Protein AF-A0A1I7ZYP3-F1 (afdb_monomer)

Radius of gyration: 31.27 Å; Cα contacts (8 Å, |Δi|>4): 200; chains: 1; bounding box: 73×41×87 Å

Foldseek 3Di:
DPPPPLVVVLVVCCVPPVPDDPVVSVVLSCLCVDPLLVLLVLLVVLVVLLVVLLVLLVVLVVLLVLLVVLLVLLVLLLVLLVPDDDDLPFFQDLLLLVQLLVLLVCQVVVPVLSSPSVVSLVVSLVVLVVVVVVVVVVVCCVPDPDDDYDDDDDDDDDPPPPVCVVCPSVSSVVSSVLCVVCVPPSPVVSVVSSVVSVVSSVVSVVSSVVSVVSSVVSSVSSVVSSVVSNVVLVVVCVVPNNSSSSSSSNNSSCVSPVVSRVSCNVSSD

Solvent-accessible surface area (backbone atoms only — not comparable to full-atom values): 15104 Å² total; per-residue (Å²): 127,80,75,86,51,66,69,65,51,55,56,47,46,53,73,77,46,66,87,53,54,72,68,63,46,54,55,62,68,49,45,78,76,34,69,57,46,52,47,51,52,50,42,51,51,47,53,52,52,34,53,53,40,48,52,48,38,51,56,42,52,52,53,39,54,49,35,54,52,26,40,51,53,52,51,54,35,42,51,40,38,70,67,65,72,85,75,92,87,44,51,86,46,71,71,60,13,46,43,42,47,51,39,57,72,42,27,74,81,73,38,85,56,35,54,52,67,65,57,31,56,54,52,40,48,52,50,50,55,52,48,55,48,48,51,57,44,50,70,43,42,80,75,52,88,73,84,85,83,89,86,88,90,87,84,90,88,82,78,76,84,72,70,57,74,81,46,54,64,61,54,47,54,49,46,52,51,51,53,62,71,37,69,89,55,45,60,67,51,46,53,53,51,38,52,55,47,47,55,52,31,51,52,39,48,52,52,34,54,52,43,51,53,50,41,52,50,50,38,52,51,38,51,52,52,51,51,51,46,53,49,53,42,51,53,39,27,73,75,67,33,61,67,57,33,21,17,44,49,36,33,16,52,28,72,72,38,55,67,62,42,64,69,52,55,78,72,70,119

Nearest PDB structures (foldseek):
  8otz-assembly1_Cv  TM=2.747E-01  e=4.639E+00  Bos taurus
  8otz-assembly1_Cu  TM=2.763E-01  e=8.092E+00  Bos taurus

Structure (mmCIF, N/CA/C/O backbone):
data_AF-A0A1I7ZYP3-F1
#
_entry.id   AF-A0A1I7ZYP3-F1
#
loop_
_atom_site.group_PDB
_atom_site.id
_atom_site.type_symbol
_atom_site.label_atom_id
_atom_site.label_alt_id
_atom_site.label_comp_id
_atom_site.label_asym_id
_atom_site.label_entity_id
_atom_site.label_seq_id
_atom_site.pdbx_PDB_ins_code
_atom_site.Cartn_x
_atom_site.Cartn_y
_atom_site.Cartn_z
_atom_site.occupancy
_atom_site.B_iso_or_equiv
_atom_site.auth_seq_id
_atom_site.auth_comp_id
_atom_site.auth_asym_id
_atom_site.auth_atom_id
_atom_site.pdbx_PDB_model_num
ATOM 1 N N . MET A 1 1 ? -2.393 -1.662 33.464 1.00 36.16 1 MET A N 1
ATOM 2 C CA . MET A 1 1 ? -2.582 -0.391 34.194 1.00 36.16 1 MET A CA 1
ATOM 3 C C . MET A 1 1 ? -3.226 -0.805 35.502 1.00 36.16 1 MET A C 1
ATOM 5 O O . MET A 1 1 ? -4.275 -1.429 35.410 1.00 36.16 1 MET A O 1
ATOM 9 N N . LYS A 1 2 ? -2.553 -0.627 36.652 1.00 35.28 2 LYS A N 1
ATOM 10 C CA . LYS A 1 2 ? -3.163 -0.917 37.961 1.00 35.28 2 LYS A CA 1
ATOM 11 C C . LYS A 1 2 ? -4.516 -0.212 38.003 1.00 35.28 2 LYS A C 1
ATOM 13 O O . LYS A 1 2 ? -4.603 0.908 37.485 1.00 35.28 2 LYS A O 1
ATOM 18 N N . GLU A 1 3 ? -5.533 -0.896 38.515 1.00 40.97 3 GLU A N 1
ATOM 19 C CA . GLU A 1 3 ? -6.830 -0.308 38.842 1.00 40.97 3 GLU A CA 1
ATOM 20 C C . GLU A 1 3 ? -6.598 1.099 39.391 1.00 40.97 3 GLU A C 1
ATOM 22 O O . GLU A 1 3 ? -5.652 1.337 40.145 1.00 40.97 3 GLU A O 1
ATOM 27 N N . TYR A 1 4 ? -7.368 2.075 38.924 1.00 49.62 4 TYR A N 1
ATOM 28 C CA . TYR A 1 4 ? -7.335 3.387 39.550 1.00 49.62 4 TYR A CA 1
ATOM 29 C C . TYR A 1 4 ? -7.964 3.181 40.935 1.00 49.62 4 TYR A C 1
ATOM 31 O O . TYR A 1 4 ? -9.180 3.199 41.066 1.00 49.62 4 TYR A O 1
ATOM 39 N N . GLU A 1 5 ? -7.114 2.832 41.905 1.00 53.00 5 GLU A N 1
ATOM 40 C CA . GLU A 1 5 ? -7.460 2.397 43.259 1.00 53.00 5 GLU A CA 1
ATOM 41 C C . GLU A 1 5 ? -8.428 3.407 43.888 1.00 53.00 5 GLU A C 1
ATOM 43 O O . GLU A 1 5 ? -8.207 4.618 43.779 1.00 53.00 5 GLU A O 1
ATOM 48 N N . SER A 1 6 ? -9.494 2.908 44.521 1.00 56.28 6 SER A N 1
ATOM 49 C CA . SER A 1 6 ? -10.628 3.685 45.056 1.00 56.28 6 SER A CA 1
ATOM 50 C C . SER A 1 6 ? -10.205 4.921 45.880 1.00 56.28 6 SER A C 1
ATOM 52 O O . SER A 1 6 ? -10.864 5.958 45.845 1.00 56.28 6 SER A O 1
ATOM 54 N N . ALA A 1 7 ? -9.019 4.881 46.498 1.00 58.19 7 ALA A N 1
ATOM 55 C CA . ALA A 1 7 ? -8.388 5.994 47.206 1.00 58.19 7 ALA A CA 1
ATOM 56 C C . ALA A 1 7 ? -8.192 7.272 46.359 1.00 58.19 7 ALA A C 1
ATOM 58 O O . ALA A 1 7 ? -8.338 8.384 46.867 1.00 58.19 7 ALA A O 1
ATOM 59 N N . LYS A 1 8 ? -7.886 7.149 45.058 1.00 63.84 8 LYS A N 1
ATOM 60 C CA . LYS A 1 8 ? -7.765 8.315 44.160 1.00 63.84 8 LYS A CA 1
ATOM 61 C C . LYS A 1 8 ? -9.116 8.947 43.837 1.00 63.84 8 LYS A C 1
ATOM 63 O O . LYS A 1 8 ? -9.151 10.126 43.502 1.00 63.84 8 LYS A O 1
ATOM 68 N N . TRP A 1 9 ? -10.197 8.173 43.913 1.00 66.69 9 TRP A N 1
ATOM 69 C CA . TRP A 1 9 ? -11.557 8.666 43.713 1.00 66.69 9 TRP A CA 1
ATOM 70 C C . TRP A 1 9 ? -12.092 9.366 44.961 1.00 66.69 9 TRP A C 1
ATOM 72 O O . TRP A 1 9 ? -12.601 10.475 44.846 1.00 66.69 9 TRP A O 1
ATOM 82 N N . ALA A 1 10 ? -11.880 8.790 46.146 1.00 64.75 10 ALA A N 1
ATOM 83 C CA . ALA A 1 10 ? -12.268 9.414 47.412 1.00 64.75 10 ALA A CA 1
ATOM 84 C C . ALA A 1 10 ? -11.666 10.827 47.570 1.00 64.75 10 ALA A C 1
ATOM 86 O O . ALA A 1 10 ? -12.376 11.785 47.859 1.00 64.75 10 ALA A O 1
ATOM 87 N N . SER A 1 11 ? -10.375 10.990 47.252 1.00 68.00 11 SER A N 1
ATOM 88 C CA . SER A 1 11 ? -9.707 12.303 47.284 1.00 68.00 11 SER A CA 1
ATOM 89 C C . SER A 1 11 ? -10.241 13.294 46.232 1.00 68.00 11 SER A C 1
ATOM 91 O O . SER A 1 11 ? -10.267 14.502 46.467 1.00 68.00 11 SER A O 1
ATOM 93 N N . GLU A 1 12 ? -10.681 12.811 45.068 1.00 66.56 12 GLU A N 1
ATOM 94 C CA . GLU A 1 12 ? -11.314 13.643 44.035 1.00 66.56 12 GLU A CA 1
ATOM 95 C C . GLU A 1 12 ? -12.722 14.089 44.438 1.00 66.56 12 GLU A C 1
ATOM 97 O O . GLU A 1 12 ? -13.081 15.241 44.190 1.00 66.56 12 GLU A O 1
ATOM 102 N N . LEU A 1 13 ? -13.494 13.207 45.082 1.00 66.69 13 LEU A N 1
ATOM 103 C CA . LEU A 1 13 ? -14.809 13.529 45.630 1.00 66.69 13 LEU A CA 1
ATOM 104 C C . LEU A 1 13 ? -14.717 14.602 46.710 1.00 66.69 13 LEU A C 1
ATOM 106 O O . LEU A 1 13 ? -15.465 15.574 46.672 1.00 66.69 13 LEU A O 1
ATOM 110 N N . GLU A 1 14 ? -13.757 14.467 47.621 1.00 69.31 14 GLU A N 1
ATOM 111 C CA . GLU A 1 14 ? -13.516 15.446 48.678 1.00 69.31 14 GLU A CA 1
ATOM 112 C C . GLU A 1 14 ? -13.131 16.817 48.100 1.00 69.31 14 GLU A C 1
ATOM 114 O O . GLU A 1 14 ? -13.670 17.840 48.512 1.00 69.31 14 GLU A O 1
ATOM 119 N N . ARG A 1 15 ? -12.283 16.842 47.060 1.00 75.94 15 ARG A N 1
ATOM 120 C CA . ARG A 1 15 ? -11.837 18.080 46.398 1.00 75.94 15 ARG A CA 1
ATOM 121 C C . ARG A 1 15 ? -12.921 18.771 45.565 1.00 75.94 15 ARG A C 1
ATOM 123 O O . ARG A 1 15 ? -12.944 19.996 45.496 1.00 75.94 15 ARG A O 1
ATOM 130 N N . LEU A 1 16 ? -13.735 18.015 44.828 1.00 67.62 16 LEU A N 1
ATOM 131 C CA . LEU A 1 16 ? -14.686 18.565 43.848 1.00 67.62 16 LEU A CA 1
ATOM 132 C C . LEU A 1 16 ? -16.102 18.730 44.403 1.00 67.62 16 LEU A C 1
ATOM 134 O O . LEU A 1 16 ? -16.883 19.502 43.849 1.00 67.62 16 LEU A O 1
ATOM 138 N N . PHE A 1 17 ? -16.425 18.023 45.484 1.00 69.19 17 PHE A N 1
ATOM 139 C CA . PHE A 1 17 ? -17.768 17.944 46.046 1.00 69.19 17 PHE A CA 1
ATOM 140 C C . PHE A 1 17 ? -17.777 18.133 47.571 1.00 69.19 17 PHE A C 1
ATOM 142 O O . PHE A 1 17 ? -18.590 17.542 48.286 1.00 69.19 17 PHE A O 1
ATOM 149 N N . GLU A 1 18 ? -16.890 18.994 48.074 1.00 68.06 18 GLU A N 1
ATOM 150 C CA . GLU A 1 18 ? -16.736 19.311 49.500 1.00 68.06 18 GLU A CA 1
ATOM 151 C C . GLU A 1 18 ? -18.069 19.702 50.174 1.00 68.06 18 GLU A C 1
ATOM 153 O O . GLU A 1 18 ? -18.313 19.335 51.320 1.00 68.06 18 GLU A O 1
ATOM 158 N N . GLY A 1 19 ? -18.974 20.358 49.433 1.00 70.94 19 GLY A N 1
ATOM 159 C CA . GLY A 1 19 ? -20.291 20.803 49.908 1.00 70.94 19 GLY A CA 1
ATOM 160 C C . GLY A 1 19 ? -21.435 19.781 49.832 1.00 70.94 19 GLY A C 1
ATOM 161 O O . GLY A 1 19 ? -22.580 20.156 50.083 1.00 70.94 19 GLY A O 1
ATOM 162 N N . LEU A 1 20 ? -21.184 18.522 49.453 1.00 73.06 20 LEU A N 1
ATOM 163 C CA . LEU A 1 20 ? -22.219 17.483 49.490 1.00 73.06 20 LEU A CA 1
ATOM 164 C C . LEU A 1 20 ? -22.532 17.046 50.924 1.00 73.06 20 LEU A C 1
ATOM 166 O O . LEU A 1 20 ? -21.644 16.913 51.760 1.00 73.06 20 LEU A O 1
ATOM 170 N N . THR A 1 21 ? -23.804 16.732 51.170 1.00 77.19 21 THR A N 1
ATOM 171 C CA . THR A 1 21 ? -24.243 16.013 52.376 1.00 77.19 21 THR A CA 1
ATOM 172 C C . THR A 1 21 ? -23.543 14.657 52.481 1.00 77.19 21 THR A C 1
ATOM 174 O O . THR A 1 21 ? -23.340 14.012 51.447 1.00 77.19 21 THR A O 1
ATOM 177 N N . ASP A 1 22 ? -23.316 14.164 53.699 1.00 76.69 22 ASP A N 1
ATOM 178 C CA . ASP A 1 22 ? -22.713 12.845 53.945 1.00 76.69 22 ASP A CA 1
ATOM 179 C C . ASP A 1 22 ? -23.421 11.698 53.201 1.00 76.69 22 ASP A C 1
ATOM 181 O O . ASP A 1 22 ? -22.764 10.784 52.710 1.00 76.69 22 ASP A O 1
ATOM 185 N N . GLU A 1 23 ? -24.748 11.753 53.060 1.00 74.06 23 GLU A N 1
ATOM 186 C CA . GLU A 1 23 ? -25.529 10.754 52.312 1.00 74.06 23 GLU A CA 1
ATOM 187 C C . GLU A 1 23 ? -25.222 10.779 50.811 1.00 74.06 23 GLU A C 1
ATOM 189 O O . GLU A 1 23 ? -24.909 9.746 50.221 1.00 74.06 23 GLU A O 1
ATOM 194 N N . SER A 1 24 ? -25.232 11.966 50.201 1.00 70.00 24 SER A N 1
ATOM 195 C CA . SER A 1 24 ? -24.841 12.142 48.795 1.00 70.00 24 SER A CA 1
ATOM 196 C C . SER A 1 24 ? -23.380 11.750 48.545 1.00 70.00 24 SER A C 1
ATOM 198 O O . SER A 1 24 ? -23.069 11.200 47.492 1.00 70.00 24 SER A O 1
ATOM 200 N N . ARG A 1 25 ? -22.482 12.001 49.508 1.00 71.88 25 ARG A N 1
ATOM 201 C CA . ARG A 1 25 ? -21.070 11.606 49.418 1.00 71.88 25 ARG A CA 1
ATOM 202 C C . ARG A 1 25 ? -20.914 10.086 49.437 1.00 71.88 25 ARG A C 1
ATOM 204 O O . ARG A 1 25 ? -20.317 9.548 48.510 1.00 71.88 25 ARG A O 1
ATOM 211 N N . ARG A 1 26 ? -21.518 9.399 50.415 1.00 73.12 26 ARG A N 1
ATOM 212 C CA . ARG A 1 26 ? -21.501 7.925 50.487 1.00 73.12 26 ARG A CA 1
ATOM 213 C C . ARG A 1 26 ? -22.059 7.290 49.219 1.00 73.12 26 ARG A C 1
ATOM 215 O O . ARG A 1 26 ? -21.499 6.320 48.733 1.00 73.12 26 ARG A O 1
ATOM 222 N N . PHE A 1 27 ? -23.124 7.858 48.656 1.00 73.06 27 PHE A N 1
ATOM 223 C CA . PHE A 1 27 ? -23.686 7.380 47.395 1.00 73.06 27 PHE A CA 1
ATOM 224 C C . PHE A 1 27 ? -22.716 7.527 46.207 1.00 73.06 27 PHE A C 1
ATOM 226 O O . PHE A 1 27 ? -22.615 6.626 45.387 1.00 73.06 27 PHE A O 1
ATOM 233 N N . LEU A 1 28 ? -21.957 8.623 46.095 1.00 72.00 28 LEU A N 1
ATOM 234 C CA . LEU A 1 28 ? -20.958 8.764 45.022 1.00 72.00 28 LEU A CA 1
ATOM 235 C C . LEU A 1 28 ? -19.729 7.859 45.213 1.00 72.00 28 LEU A C 1
ATOM 237 O O . LEU A 1 28 ? -19.080 7.477 44.234 1.00 72.00 28 LEU A O 1
ATOM 241 N N . GLU A 1 29 ? -19.392 7.528 46.457 1.00 73.62 29 GLU A N 1
ATOM 242 C CA . GLU A 1 29 ? -18.301 6.609 46.793 1.00 73.62 29 GLU A CA 1
ATOM 243 C C . GLU A 1 29 ? -18.612 5.159 46.401 1.00 73.62 29 GLU A C 1
ATOM 245 O O . GLU A 1 29 ? -17.676 4.427 46.088 1.00 73.62 29 GLU A O 1
ATOM 250 N N . THR A 1 30 ? -19.890 4.763 46.331 1.00 74.44 30 THR A N 1
ATOM 251 C CA . THR A 1 30 ? -20.297 3.408 45.915 1.00 74.44 30 THR A CA 1
ATOM 252 C C . THR A 1 30 ? -20.318 3.213 44.398 1.00 74.44 30 THR A C 1
ATOM 254 O O . THR A 1 30 ? -20.178 2.090 43.928 1.00 74.44 30 THR A O 1
ATOM 257 N N . ILE A 1 31 ? -20.438 4.285 43.605 1.00 71.12 31 ILE A N 1
ATOM 258 C CA . ILE A 1 31 ? -20.572 4.194 42.135 1.00 71.12 31 ILE A CA 1
ATOM 259 C C . ILE A 1 31 ? -19.406 3.454 41.455 1.00 71.12 31 ILE A C 1
ATOM 261 O O . ILE A 1 31 ? -19.662 2.660 40.554 1.00 71.12 31 ILE A O 1
ATOM 265 N N . PRO A 1 32 ? -18.125 3.647 41.828 1.00 70.62 32 PRO A N 1
ATOM 266 C CA . PRO A 1 32 ? -17.034 2.882 41.229 1.00 70.62 32 PRO A CA 1
ATOM 267 C C . PRO A 1 32 ? -17.102 1.372 41.460 1.00 70.62 32 PRO A C 1
ATOM 269 O O . PRO A 1 32 ? -16.464 0.632 40.711 1.00 70.62 32 PRO A O 1
ATOM 272 N N . GLU A 1 33 ? -17.823 0.937 42.495 1.00 73.62 33 GLU A N 1
ATOM 273 C CA . GLU A 1 33 ? -18.031 -0.472 42.834 1.00 73.62 33 GLU A CA 1
ATOM 274 C C . GLU A 1 33 ? -19.184 -1.091 42.023 1.00 73.62 33 GLU A C 1
ATOM 276 O O . GLU A 1 33 ? -19.314 -2.314 41.977 1.00 73.62 33 GLU A O 1
ATOM 281 N N . GLU A 1 34 ? -19.986 -0.275 41.329 1.00 73.94 34 GLU A N 1
ATOM 282 C CA . GLU A 1 34 ? -21.078 -0.746 40.478 1.00 73.94 34 GLU A CA 1
ATOM 283 C C . GLU A 1 34 ? -20.561 -1.432 39.202 1.00 73.94 34 GLU A C 1
ATOM 285 O O . GLU A 1 34 ? -19.658 -0.960 38.496 1.00 73.94 34 GLU A O 1
ATOM 290 N N . THR A 1 35 ? -21.202 -2.545 38.847 1.00 76.12 35 THR A N 1
ATOM 291 C CA . THR A 1 35 ? -20.947 -3.317 37.621 1.00 76.12 35 THR A CA 1
ATOM 292 C C . THR A 1 35 ? -21.071 -2.470 36.354 1.00 76.12 35 THR A C 1
ATOM 294 O O . THR A 1 35 ? -20.311 -2.624 35.396 1.00 76.12 35 THR A O 1
ATOM 297 N N . GLU A 1 36 ? -22.006 -1.531 36.355 1.00 75.38 36 GLU A N 1
ATOM 298 C CA . GLU A 1 36 ? -22.333 -0.608 35.276 1.00 75.38 36 GLU A CA 1
ATOM 299 C C . GLU A 1 36 ? -21.236 0.438 35.100 1.00 75.38 36 GLU A C 1
ATOM 301 O O . GLU A 1 36 ? -20.870 0.799 33.974 1.00 75.38 36 GLU A O 1
ATOM 306 N N . PHE A 1 37 ? -20.625 0.862 36.208 1.00 73.19 37 PHE A N 1
ATOM 307 C CA . PHE A 1 37 ? -19.432 1.677 36.145 1.00 73.19 37 PHE A CA 1
ATOM 308 C C . PHE A 1 37 ? -18.316 0.898 35.449 1.00 73.19 37 PHE A C 1
ATOM 310 O O . PHE A 1 37 ? -17.756 1.419 34.486 1.00 73.19 37 PHE A O 1
ATOM 317 N N . GLY A 1 38 ? -18.040 -0.354 35.821 1.00 68.75 38 GLY A N 1
ATOM 318 C CA . GLY A 1 38 ? -17.099 -1.224 35.095 1.00 68.75 38 GLY A CA 1
ATOM 319 C C . GLY A 1 38 ? -17.419 -1.344 33.597 1.00 68.75 38 GLY A C 1
ATOM 320 O O . GLY A 1 38 ? -16.578 -1.035 32.749 1.00 68.75 38 GLY A O 1
ATOM 321 N N . SER A 1 39 ? -18.674 -1.655 33.277 1.00 73.19 39 SER A N 1
ATOM 322 C CA . SER A 1 39 ? -19.181 -1.824 31.908 1.00 73.19 39 SER A CA 1
ATOM 323 C C . SER A 1 39 ? -18.987 -0.575 31.044 1.00 73.19 39 SER A C 1
ATOM 325 O O . SER A 1 39 ? -18.611 -0.666 29.873 1.00 73.19 39 SER A O 1
ATOM 327 N N . SER A 1 40 ? -19.148 0.619 31.623 1.00 71.88 40 SER A N 1
ATOM 328 C CA . SER A 1 40 ? -18.882 1.875 30.912 1.00 71.88 40 SER A CA 1
ATOM 329 C C . SER A 1 40 ? -17.408 2.034 30.504 1.00 71.88 40 SER A C 1
ATOM 331 O O . SER A 1 40 ? -17.122 2.602 29.446 1.00 71.88 40 SER A O 1
ATOM 333 N N . LEU A 1 41 ? -16.453 1.513 31.293 1.00 73.94 41 LEU A N 1
ATOM 334 C CA . LEU A 1 41 ? -15.028 1.536 30.934 1.00 73.94 41 LEU A CA 1
ATOM 335 C C . LEU A 1 41 ? -14.741 0.622 29.755 1.00 73.94 41 LEU A C 1
ATOM 337 O O . LEU A 1 41 ? -13.990 1.002 28.854 1.00 73.94 41 LEU A O 1
ATOM 341 N N . ASP A 1 42 ? -15.317 -0.573 29.776 1.00 72.56 42 ASP A N 1
ATOM 342 C CA . ASP A 1 42 ? -15.108 -1.555 28.724 1.00 72.56 42 ASP A CA 1
ATOM 343 C C . ASP A 1 42 ? -15.744 -1.087 27.416 1.00 72.56 42 ASP A C 1
ATOM 345 O O . ASP A 1 42 ? -15.089 -1.139 26.374 1.00 72.56 42 ASP A O 1
ATOM 349 N N . LEU A 1 43 ? -16.918 -0.451 27.477 1.00 72.81 43 LEU A N 1
ATOM 350 C CA . LEU A 1 43 ? -17.532 0.205 26.323 1.00 72.81 43 LEU A CA 1
ATOM 351 C C . LEU A 1 43 ? -16.636 1.318 25.753 1.00 72.81 43 LEU A C 1
ATOM 353 O O . LEU A 1 43 ? -16.456 1.418 24.534 1.00 72.81 43 LEU A O 1
ATOM 357 N N . CYS A 1 44 ? -16.012 2.129 26.617 1.00 74.38 44 CYS A N 1
ATOM 358 C CA . CYS A 1 44 ? -15.048 3.147 26.190 1.00 74.38 44 CYS A CA 1
ATOM 359 C C . CYS A 1 44 ? -13.822 2.521 25.507 1.00 74.38 44 CYS A C 1
ATOM 361 O O . CYS A 1 44 ? -13.409 2.970 24.435 1.00 74.38 44 CYS A O 1
ATOM 363 N N . ARG A 1 45 ? -13.235 1.478 26.105 1.00 75.31 45 ARG A N 1
ATOM 364 C CA . ARG A 1 45 ? -12.062 0.775 25.558 1.00 75.31 45 ARG A CA 1
ATOM 365 C C . ARG A 1 45 ? -12.366 0.165 24.198 1.00 75.31 45 ARG A C 1
ATOM 367 O O . ARG A 1 45 ? -11.588 0.355 23.264 1.00 75.31 45 ARG A O 1
ATOM 374 N N . LEU A 1 46 ? -13.502 -0.515 24.085 1.00 72.69 46 LEU A N 1
ATOM 375 C CA . LEU A 1 46 ? -13.945 -1.170 22.863 1.00 72.69 46 LEU A CA 1
ATOM 376 C C . LEU A 1 46 ? -14.209 -0.155 21.749 1.00 72.69 46 LEU A C 1
ATOM 378 O O . LEU A 1 46 ? -13.766 -0.346 20.618 1.00 72.69 46 LEU A O 1
ATOM 382 N N . THR A 1 47 ? -14.820 0.985 22.078 1.00 75.50 47 THR A N 1
ATOM 383 C CA . THR A 1 47 ? -15.038 2.087 21.126 1.00 75.50 47 THR A CA 1
ATOM 384 C C . THR A 1 47 ? -13.713 2.651 20.596 1.00 75.50 47 THR A C 1
ATOM 386 O O . THR A 1 47 ? -13.552 2.844 19.386 1.00 75.50 47 THR A O 1
ATOM 389 N N . ILE A 1 48 ? -12.730 2.873 21.478 1.00 76.81 48 ILE A N 1
ATOM 390 C CA . ILE A 1 48 ? -11.393 3.351 21.088 1.00 76.81 48 ILE A CA 1
ATOM 391 C C . ILE A 1 48 ? -10.689 2.313 20.208 1.00 76.81 48 ILE A C 1
ATOM 393 O O . ILE A 1 48 ? -10.152 2.662 19.156 1.00 76.81 48 ILE A O 1
ATOM 397 N N . ALA A 1 49 ? -10.704 1.042 20.611 1.00 74.94 49 ALA A N 1
ATOM 398 C CA . ALA A 1 49 ? -10.077 -0.042 19.863 1.00 74.94 49 ALA A CA 1
ATOM 399 C C . ALA A 1 49 ? -10.687 -0.186 18.456 1.00 74.94 49 ALA A C 1
ATOM 401 O O . ALA A 1 49 ? -9.948 -0.270 17.473 1.00 74.94 49 ALA A O 1
ATOM 402 N N . THR A 1 50 ? -12.017 -0.111 18.350 1.00 74.81 50 THR A N 1
ATOM 403 C CA . THR A 1 50 ? -12.755 -0.130 17.076 1.00 74.81 50 THR A CA 1
ATOM 404 C C . THR A 1 50 ? -12.331 1.026 16.174 1.00 74.81 50 THR A C 1
ATOM 406 O O . THR A 1 50 ? -11.952 0.812 15.023 1.00 74.81 50 THR A O 1
ATOM 409 N N . SER A 1 51 ? -12.280 2.248 16.714 1.00 76.06 51 SER A N 1
ATOM 410 C CA . SER A 1 51 ? -11.872 3.451 15.970 1.00 76.06 51 SER A CA 1
ATOM 411 C C . SER A 1 51 ? -10.423 3.374 15.470 1.00 76.06 51 SER A C 1
ATOM 413 O O . SER A 1 51 ? -10.115 3.772 14.341 1.00 76.06 51 SER A O 1
ATOM 415 N N . LEU A 1 52 ? -9.515 2.825 16.286 1.00 79.62 52 LEU A N 1
ATOM 416 C CA . LEU A 1 52 ? -8.122 2.596 15.897 1.00 79.62 52 LEU A CA 1
ATOM 417 C C . LEU A 1 52 ? -8.014 1.555 14.776 1.00 79.62 52 LEU A C 1
ATOM 419 O O . LEU A 1 52 ? -7.254 1.765 13.828 1.00 79.62 52 LEU A O 1
ATOM 423 N N . ASN A 1 53 ? -8.776 0.460 14.847 1.00 79.38 53 ASN A N 1
ATOM 424 C CA . ASN A 1 53 ? -8.794 -0.551 13.789 1.00 79.38 53 ASN A CA 1
ATOM 425 C C . ASN A 1 53 ? -9.417 -0.006 12.494 1.00 79.38 53 ASN A C 1
ATOM 427 O O . ASN A 1 53 ? -8.875 -0.255 11.418 1.00 79.38 53 ASN A O 1
ATOM 431 N N . ALA A 1 54 ? -10.468 0.811 12.578 1.00 83.31 54 ALA A N 1
ATOM 432 C CA . ALA A 1 54 ? -11.067 1.473 11.419 1.00 83.31 54 ALA A CA 1
ATOM 433 C C . ALA A 1 54 ? -10.074 2.432 10.740 1.00 83.31 54 ALA A C 1
ATOM 435 O O . ALA A 1 54 ? -9.923 2.421 9.517 1.00 83.31 54 ALA A O 1
ATOM 436 N N . THR A 1 55 ? -9.312 3.192 11.532 1.00 87.56 55 THR A N 1
ATOM 437 C CA . THR A 1 55 ? -8.238 4.056 11.015 1.00 87.56 55 THR A CA 1
ATOM 438 C C . THR A 1 55 ? -7.167 3.240 10.288 1.00 87.56 55 THR A C 1
ATOM 440 O O . THR A 1 55 ? -6.762 3.592 9.178 1.00 87.56 55 THR A O 1
ATOM 443 N N . LYS A 1 56 ? -6.732 2.113 10.872 1.00 85.25 56 LYS A N 1
ATOM 444 C CA . LYS A 1 56 ? -5.784 1.196 10.219 1.00 85.25 56 LYS A CA 1
ATOM 445 C C . LYS A 1 56 ? -6.351 0.616 8.923 1.00 85.25 56 LYS A C 1
ATOM 447 O O . LYS A 1 56 ? -5.614 0.530 7.946 1.00 85.25 56 LYS A O 1
ATOM 452 N N . CYS A 1 57 ? -7.640 0.269 8.872 1.00 89.44 57 CYS A N 1
ATOM 453 C CA . CYS A 1 57 ? -8.282 -0.190 7.636 1.00 89.44 57 CYS A CA 1
ATOM 454 C C . CYS A 1 57 ? -8.147 0.847 6.514 1.00 89.44 57 CYS A C 1
ATOM 456 O O . CYS A 1 57 ? -7.838 0.480 5.380 1.00 89.44 57 CYS A O 1
ATOM 458 N N . GLY A 1 58 ? -8.329 2.136 6.823 1.00 89.12 58 GLY A N 1
ATOM 459 C CA . GLY A 1 58 ? -8.107 3.225 5.867 1.00 89.12 58 GLY A CA 1
ATOM 460 C C . GLY A 1 58 ? -6.672 3.248 5.332 1.00 89.12 58 GLY A C 1
ATOM 461 O O . GLY A 1 58 ? -6.468 3.240 4.120 1.00 89.12 58 GLY A O 1
ATOM 462 N N . GLN A 1 59 ? -5.683 3.165 6.227 1.00 91.00 59 GLN A N 1
ATOM 463 C CA . GLN A 1 59 ? -4.258 3.141 5.863 1.00 91.00 59 GLN A CA 1
ATOM 464 C C . GLN A 1 59 ? -3.896 1.942 4.973 1.00 91.00 59 GLN A C 1
ATOM 466 O O . GLN A 1 59 ? -3.202 2.097 3.968 1.00 91.00 59 GLN A O 1
ATOM 471 N N . TYR A 1 60 ? -4.379 0.741 5.310 1.00 91.81 60 TYR A N 1
ATOM 472 C CA . TYR A 1 60 ? -4.150 -0.444 4.481 1.00 91.81 60 TYR A CA 1
ATOM 473 C C . TYR A 1 60 ? -4.869 -0.352 3.133 1.00 91.81 60 TYR A C 1
ATOM 475 O O . TYR A 1 60 ? -4.300 -0.756 2.124 1.00 91.81 60 TYR A O 1
ATOM 483 N N . SER A 1 61 ? -6.076 0.215 3.086 1.00 94.56 61 SER A N 1
ATOM 484 C CA . SER A 1 61 ? -6.812 0.402 1.828 1.00 94.56 61 SER A CA 1
ATOM 485 C C . SER A 1 61 ? -6.051 1.314 0.858 1.00 94.56 61 SER A C 1
ATOM 487 O O . SER A 1 61 ? -5.927 0.990 -0.322 1.00 94.56 61 SER A O 1
ATOM 489 N N . GLU A 1 62 ? -5.482 2.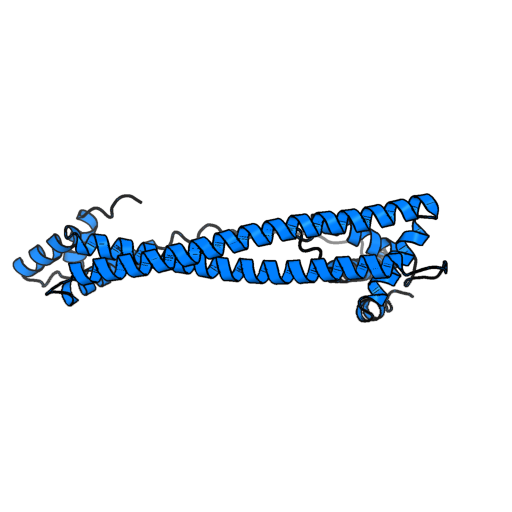415 1.355 1.00 93.06 62 GLU A N 1
ATOM 490 C CA . GLU A 1 62 ? -4.635 3.314 0.562 1.00 93.06 62 GLU A CA 1
ATOM 491 C C . GLU A 1 62 ? -3.363 2.606 0.070 1.00 93.06 62 GLU A C 1
ATOM 493 O O . GLU A 1 62 ? -3.036 2.651 -1.118 1.00 93.06 62 GLU A O 1
ATOM 498 N N . ARG A 1 63 ? -2.680 1.873 0.959 1.00 90.56 63 ARG A N 1
ATOM 499 C CA . ARG A 1 63 ? -1.482 1.098 0.607 1.00 90.56 63 ARG A CA 1
ATOM 500 C C . ARG A 1 63 ? -1.769 0.045 -0.466 1.00 90.56 63 ARG A C 1
ATOM 502 O O . ARG A 1 63 ? -0.995 -0.084 -1.413 1.00 90.56 63 ARG A O 1
ATOM 509 N N . ILE A 1 64 ? -2.892 -0.666 -0.359 1.00 94.69 64 ILE A N 1
ATOM 510 C CA . ILE A 1 64 ? -3.355 -1.638 -1.358 1.00 94.69 64 ILE A CA 1
ATOM 511 C C . ILE A 1 64 ? -3.608 -0.954 -2.700 1.00 94.69 64 ILE A C 1
ATOM 513 O O . ILE A 1 64 ? -3.177 -1.473 -3.728 1.00 94.69 64 ILE A O 1
ATOM 517 N N . ALA A 1 65 ? -4.268 0.208 -2.716 1.00 94.81 65 ALA A N 1
ATOM 518 C CA . ALA A 1 65 ? -4.518 0.949 -3.952 1.00 94.81 65 ALA A CA 1
ATOM 519 C C . ALA A 1 65 ? -3.205 1.340 -4.652 1.00 94.81 65 ALA A C 1
ATOM 521 O O . ALA A 1 65 ? -3.060 1.130 -5.858 1.00 94.81 65 ALA A O 1
ATOM 522 N N . ILE A 1 66 ? -2.221 1.821 -3.884 1.00 91.38 66 ILE A N 1
ATOM 523 C CA . ILE A 1 66 ? -0.875 2.115 -4.390 1.00 91.38 66 ILE A CA 1
ATOM 524 C C . ILE A 1 66 ? -0.228 0.848 -4.959 1.00 91.38 66 ILE A C 1
ATOM 526 O O . ILE A 1 66 ? 0.252 0.869 -6.088 1.00 91.38 66 ILE A O 1
ATOM 530 N N . ARG A 1 67 ? -0.250 -0.269 -4.221 1.00 92.69 67 ARG A N 1
ATOM 531 C CA . ARG A 1 67 ? 0.361 -1.532 -4.660 1.00 92.69 67 ARG A CA 1
ATOM 532 C C . ARG A 1 67 ? -0.282 -2.106 -5.919 1.00 92.69 67 ARG A C 1
ATOM 534 O O . ARG A 1 67 ? 0.441 -2.551 -6.803 1.00 92.69 67 ARG A O 1
ATOM 541 N N . LYS A 1 68 ? -1.612 -2.054 -6.034 1.00 95.62 68 LYS A N 1
ATOM 542 C CA . LYS A 1 68 ? -2.335 -2.475 -7.245 1.00 95.62 68 LYS A CA 1
ATOM 543 C C . LYS A 1 68 ? -1.917 -1.648 -8.455 1.00 95.62 68 LYS A C 1
ATOM 545 O O . LYS A 1 68 ? -1.620 -2.219 -9.500 1.00 95.62 68 LYS A O 1
ATOM 550 N N . LYS A 1 69 ? -1.837 -0.322 -8.298 1.00 94.31 69 LYS A N 1
ATOM 551 C CA . LYS A 1 69 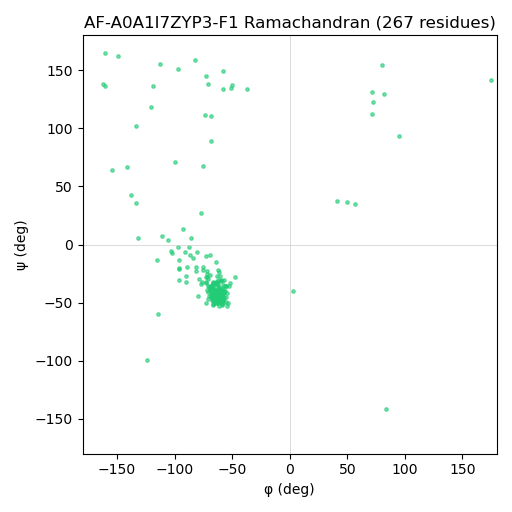? -1.358 0.570 -9.359 1.00 94.31 69 LYS A CA 1
ATOM 552 C C . LYS A 1 69 ? 0.077 0.238 -9.757 1.00 94.31 69 LYS A C 1
ATOM 554 O O . LYS A 1 69 ? 0.352 0.064 -10.932 1.00 94.31 69 LYS A O 1
ATOM 559 N N . SER A 1 70 ? 0.975 0.082 -8.790 1.00 92.88 70 SER A N 1
ATOM 560 C CA . SER A 1 70 ? 2.368 -0.257 -9.076 1.00 92.88 70 SER A CA 1
ATOM 561 C C . SER A 1 70 ? 2.542 -1.620 -9.740 1.00 92.88 70 SER A C 1
ATOM 563 O O . SER A 1 70 ? 3.455 -1.796 -10.540 1.00 92.88 70 SER A O 1
ATOM 565 N N . LEU A 1 71 ? 1.679 -2.588 -9.423 1.00 94.94 71 LEU A N 1
ATOM 566 C CA . LEU A 1 71 ? 1.712 -3.902 -10.054 1.00 94.94 71 LEU A CA 1
ATOM 567 C C . LEU A 1 71 ? 1.299 -3.794 -11.522 1.00 94.94 71 LEU A C 1
ATOM 569 O O . LEU A 1 71 ? 1.994 -4.336 -12.377 1.00 94.94 71 LEU A O 1
ATOM 573 N N . ALA A 1 72 ? 0.233 -3.043 -11.813 1.00 94.62 72 ALA A N 1
ATOM 574 C CA . ALA A 1 72 ? -0.164 -2.723 -13.182 1.00 94.62 72 ALA A CA 1
ATOM 575 C C . ALA A 1 72 ? 0.960 -1.988 -13.937 1.00 94.62 72 ALA A C 1
ATOM 577 O O . ALA A 1 72 ? 1.359 -2.432 -15.008 1.00 94.62 72 ALA A O 1
ATOM 578 N N . ASP A 1 73 ? 1.554 -0.956 -13.326 1.00 93.56 73 ASP A N 1
ATOM 579 C CA . ASP A 1 73 ? 2.678 -0.207 -13.901 1.00 93.56 73 ASP A CA 1
ATOM 580 C C . ASP A 1 73 ? 3.877 -1.136 -14.227 1.00 93.56 73 ASP A C 1
ATOM 582 O O . ASP A 1 73 ? 4.516 -0.983 -15.268 1.00 93.56 73 ASP A O 1
ATOM 586 N N . LEU A 1 74 ? 4.190 -2.124 -13.373 1.00 93.88 74 LEU A N 1
ATOM 587 C CA . LEU A 1 74 ? 5.253 -3.111 -13.630 1.00 93.88 74 LEU A CA 1
ATOM 588 C C . LEU A 1 74 ? 4.902 -4.105 -14.745 1.00 93.88 74 LEU A C 1
ATOM 590 O O . LEU A 1 74 ? 5.793 -4.500 -15.499 1.00 93.88 74 LEU A O 1
ATOM 594 N N . HIS A 1 75 ? 3.638 -4.523 -14.848 1.00 95.31 75 HIS A N 1
ATOM 595 C CA . HIS A 1 75 ? 3.168 -5.345 -15.964 1.00 95.31 75 HIS A CA 1
ATOM 596 C C . HIS A 1 75 ? 3.328 -4.601 -17.292 1.00 95.31 75 HIS A C 1
ATOM 598 O O . HIS A 1 75 ? 4.019 -5.097 -18.180 1.00 95.31 75 HIS A O 1
ATOM 604 N N . ASP A 1 76 ? 2.807 -3.377 -17.377 1.00 94.44 76 ASP A N 1
ATOM 605 C CA . ASP A 1 76 ? 2.889 -2.551 -18.583 1.00 94.44 76 ASP A CA 1
ATOM 606 C C . ASP A 1 76 ? 4.340 -2.242 -18.969 1.00 94.44 76 ASP A C 1
ATOM 608 O O . ASP A 1 76 ? 4.697 -2.240 -20.152 1.00 94.44 76 ASP A O 1
ATOM 612 N N . LEU A 1 77 ? 5.200 -1.990 -17.975 1.00 94.12 77 LEU A N 1
ATOM 613 C CA . LEU A 1 77 ? 6.626 -1.782 -18.201 1.00 94.12 77 LEU A CA 1
ATOM 614 C C . LEU A 1 77 ? 7.279 -3.021 -18.813 1.00 94.12 77 LEU A C 1
ATOM 616 O O . LEU A 1 77 ? 8.056 -2.880 -19.756 1.00 94.12 77 LEU A O 1
ATOM 620 N N . LEU A 1 78 ? 6.994 -4.217 -18.289 1.00 94.62 78 LEU A N 1
ATOM 621 C CA . LEU A 1 78 ? 7.558 -5.457 -18.817 1.00 94.62 78 LEU A CA 1
ATOM 622 C C . LEU A 1 78 ? 7.049 -5.749 -20.231 1.00 94.62 78 LEU A C 1
ATOM 624 O O . LEU A 1 78 ? 7.837 -6.164 -21.082 1.00 94.62 78 LEU A O 1
ATOM 628 N N . ASP A 1 79 ? 5.771 -5.499 -20.501 1.00 94.31 79 ASP A N 1
ATOM 629 C CA . ASP A 1 79 ? 5.181 -5.700 -21.823 1.00 94.31 79 ASP A CA 1
ATOM 630 C C . ASP A 1 79 ? 5.811 -4.755 -22.849 1.00 94.31 79 ASP A C 1
ATOM 632 O O . ASP A 1 79 ? 6.284 -5.199 -23.896 1.00 94.31 79 ASP A O 1
ATOM 636 N N . LYS A 1 80 ? 5.940 -3.463 -22.514 1.00 93.06 80 LYS A N 1
ATOM 637 C CA . LYS A 1 80 ? 6.651 -2.482 -23.350 1.00 93.06 80 LYS A CA 1
ATOM 638 C C . LYS A 1 80 ? 8.117 -2.841 -23.510 1.00 93.06 80 LYS A C 1
ATOM 640 O O . LYS A 1 80 ? 8.635 -2.782 -24.622 1.00 93.06 80 LYS A O 1
ATOM 645 N N . PHE A 1 81 ? 8.776 -3.251 -22.426 1.00 92.56 81 PHE A N 1
ATOM 646 C CA . PHE A 1 81 ? 10.148 -3.730 -22.486 1.00 92.56 81 PHE A CA 1
ATOM 647 C C . PHE A 1 81 ? 10.241 -4.857 -23.506 1.00 92.56 81 PHE A C 1
ATOM 649 O O . PHE A 1 81 ? 11.026 -4.740 -24.435 1.00 92.56 81 PHE A O 1
ATOM 656 N N . ASN A 1 82 ? 9.404 -5.891 -23.416 1.00 91.00 82 ASN A N 1
ATOM 657 C CA . ASN A 1 82 ? 9.419 -7.035 -24.326 1.00 91.00 82 ASN A CA 1
ATOM 658 C C . ASN A 1 82 ? 9.037 -6.688 -25.776 1.00 91.00 82 ASN A C 1
ATOM 660 O O . ASN A 1 82 ? 9.621 -7.280 -26.679 1.00 91.00 82 ASN A O 1
ATOM 664 N N . ALA A 1 83 ? 8.150 -5.717 -26.001 1.00 88.94 83 ALA A N 1
ATOM 665 C CA . ALA A 1 83 ? 7.703 -5.306 -27.334 1.00 88.94 83 ALA A CA 1
ATOM 666 C C . ALA A 1 83 ? 8.723 -4.457 -28.113 1.00 88.94 83 ALA A C 1
ATOM 668 O O . ALA A 1 83 ? 8.653 -4.379 -29.337 1.00 88.94 83 ALA A O 1
ATOM 669 N N . ILE A 1 84 ? 9.662 -3.798 -27.428 1.00 85.75 84 ILE A N 1
ATOM 670 C CA . ILE A 1 84 ? 10.686 -2.986 -28.095 1.00 85.75 84 ILE A CA 1
ATOM 671 C C . ILE A 1 84 ? 11.720 -3.899 -28.766 1.00 85.75 84 ILE A C 1
ATOM 673 O O . ILE A 1 84 ? 12.520 -4.555 -28.092 1.00 85.75 84 ILE A O 1
ATOM 677 N N . GLU A 1 85 ? 11.729 -3.899 -30.098 1.00 74.06 85 GLU A N 1
ATOM 678 C CA . GLU A 1 85 ? 12.712 -4.576 -30.944 1.00 74.06 85 GLU A CA 1
ATOM 679 C C . GLU A 1 85 ? 13.463 -3.557 -31.816 1.00 74.06 85 GLU A C 1
ATOM 681 O O . GLU A 1 85 ? 12.858 -2.674 -32.417 1.00 74.06 85 GLU A O 1
ATOM 686 N N . GLY A 1 86 ? 14.790 -3.702 -31.916 1.00 63.22 86 GLY A N 1
ATOM 687 C CA . GLY A 1 86 ? 15.615 -2.930 -32.854 1.00 63.22 86 GLY A CA 1
ATOM 688 C C . GLY A 1 86 ? 15.988 -1.500 -32.423 1.00 63.22 86 GLY A C 1
ATOM 689 O O . GLY A 1 86 ? 15.292 -0.849 -31.655 1.00 63.22 86 GLY A O 1
ATOM 690 N N . SER A 1 87 ? 17.111 -1.023 -32.977 1.00 56.72 87 SER A N 1
ATOM 691 C CA . SER A 1 87 ? 17.847 0.226 -32.688 1.00 56.72 87 SER A CA 1
ATOM 692 C C . SER A 1 87 ? 18.799 0.189 -31.482 1.00 56.72 87 SER A C 1
ATOM 694 O O . SER A 1 87 ? 18.440 -0.195 -30.372 1.00 56.72 87 SER A O 1
ATOM 696 N N . GLU A 1 88 ? 20.039 0.635 -31.709 1.00 58.72 88 GLU A N 1
ATOM 697 C CA . GLU A 1 88 ? 21.030 0.908 -30.657 1.00 58.72 88 GLU A CA 1
ATOM 698 C C . GLU A 1 88 ? 20.809 2.286 -30.002 1.00 58.72 88 GLU A C 1
ATOM 700 O O . GLU A 1 88 ? 21.236 2.506 -28.869 1.00 58.72 88 GLU A O 1
ATOM 705 N N . GLN A 1 89 ? 20.079 3.191 -30.668 1.00 64.62 89 GLN A N 1
ATOM 706 C CA . GLN A 1 89 ? 19.759 4.541 -30.193 1.00 64.62 89 GLN A CA 1
ATOM 707 C C . GLN A 1 89 ? 18.342 4.596 -29.600 1.00 64.62 89 GLN A C 1
ATOM 709 O O . GLN A 1 89 ? 17.427 5.173 -30.185 1.00 64.62 89 GLN A O 1
ATOM 714 N N . LEU A 1 90 ? 18.159 3.974 -28.436 1.00 79.62 90 LEU A N 1
ATOM 715 C CA . LEU A 1 90 ? 16.922 4.034 -27.647 1.00 79.62 90 LEU A CA 1
ATOM 716 C C . LEU A 1 90 ? 17.156 4.798 -26.329 1.00 79.62 90 LEU A C 1
ATOM 718 O O . LEU A 1 90 ? 18.281 4.875 -25.827 1.00 79.62 90 LEU A O 1
ATOM 722 N N . GLY A 1 91 ? 16.103 5.381 -25.751 1.00 80.75 91 GLY A N 1
ATOM 723 C CA . GLY A 1 91 ? 16.200 6.197 -24.537 1.00 80.75 91 GLY A CA 1
ATOM 724 C C . GLY A 1 91 ? 16.603 7.657 -24.804 1.00 80.75 91 GLY A C 1
ATOM 725 O O . GLY A 1 91 ? 16.098 8.283 -25.740 1.00 80.75 91 GLY A O 1
ATOM 726 N N . LEU A 1 92 ? 17.440 8.245 -23.935 1.00 86.44 92 LEU A N 1
ATOM 727 C CA . LEU A 1 92 ? 17.899 9.644 -24.058 1.00 86.44 92 LEU A CA 1
ATOM 728 C C . LEU A 1 92 ? 19.405 9.764 -24.324 1.00 86.44 92 LEU A C 1
ATOM 730 O O . LEU A 1 92 ? 19.798 10.362 -25.326 1.00 86.44 92 LEU A O 1
ATOM 734 N N . ASN A 1 93 ? 20.225 9.248 -23.406 1.00 89.69 93 ASN A N 1
ATOM 735 C CA . ASN A 1 93 ? 21.677 9.102 -23.525 1.00 89.69 93 ASN A CA 1
ATOM 736 C C . ASN A 1 93 ? 22.170 8.049 -22.517 1.00 89.69 93 ASN A C 1
ATOM 738 O O . ASN A 1 93 ? 21.454 7.708 -21.571 1.00 89.69 93 ASN A O 1
ATOM 742 N N . ASP A 1 94 ? 23.401 7.569 -22.686 1.00 89.88 94 ASP A N 1
ATOM 743 C CA . ASP A 1 94 ? 23.940 6.457 -21.894 1.00 89.88 94 ASP A CA 1
ATOM 744 C C . ASP A 1 94 ? 23.976 6.738 -20.387 1.00 89.88 94 ASP A C 1
ATOM 746 O O . ASP A 1 94 ? 23.636 5.870 -19.578 1.00 89.88 94 ASP A O 1
ATOM 750 N N . LYS A 1 95 ? 24.306 7.976 -19.995 1.00 90.44 95 LYS A N 1
ATOM 751 C CA . LYS A 1 95 ? 24.347 8.408 -18.589 1.00 90.44 95 LYS A CA 1
ATOM 752 C C . LYS A 1 95 ? 22.966 8.300 -17.938 1.00 90.44 95 LYS A C 1
ATOM 754 O O . LYS A 1 95 ? 22.834 7.711 -16.866 1.00 90.44 95 LYS A O 1
ATOM 759 N N . ILE A 1 96 ? 21.935 8.849 -18.580 1.00 90.88 96 ILE A N 1
ATOM 760 C CA . ILE A 1 96 ? 20.556 8.832 -18.076 1.00 90.88 96 ILE A CA 1
ATOM 761 C C . ILE A 1 96 ? 20.008 7.402 -18.076 1.00 90.88 96 ILE A C 1
ATOM 763 O O . ILE A 1 96 ? 19.446 6.963 -17.072 1.00 90.88 96 ILE A O 1
ATOM 767 N N . ASN A 1 97 ? 20.211 6.660 -19.164 1.00 92.56 97 ASN A N 1
ATOM 768 C CA . ASN A 1 97 ? 19.701 5.298 -19.320 1.00 92.56 97 ASN A CA 1
ATOM 769 C C . ASN A 1 97 ? 20.314 4.344 -18.272 1.00 92.56 97 ASN A C 1
ATOM 771 O O . ASN A 1 97 ? 19.601 3.558 -17.637 1.00 92.56 97 ASN A O 1
ATOM 775 N N . THR A 1 98 ? 21.619 4.477 -18.005 1.00 91.50 98 THR A N 1
ATOM 776 C CA . THR A 1 98 ? 22.314 3.728 -16.946 1.00 91.50 98 THR A CA 1
ATOM 777 C C . THR A 1 98 ? 21.781 4.089 -15.556 1.00 91.50 98 THR A C 1
ATOM 779 O O . THR A 1 98 ? 21.579 3.203 -14.720 1.00 91.50 98 THR A O 1
ATOM 782 N N . LEU A 1 99 ? 21.525 5.376 -15.282 1.00 90.44 99 LEU A N 1
ATOM 783 C CA . LEU A 1 99 ? 20.975 5.822 -13.996 1.00 90.44 99 LEU A CA 1
ATOM 784 C C . LEU A 1 99 ? 19.564 5.281 -13.753 1.00 90.44 99 LEU A C 1
ATOM 786 O O . LEU A 1 99 ? 19.305 4.770 -12.664 1.00 90.44 99 LEU A O 1
ATOM 790 N N . LEU A 1 100 ? 18.688 5.335 -14.760 1.00 92.19 100 LEU A N 1
ATOM 791 C CA . LEU A 1 100 ? 17.341 4.761 -14.686 1.00 92.19 100 LEU A CA 1
ATOM 792 C C . LEU A 1 100 ? 17.400 3.263 -14.378 1.00 92.19 100 LEU A C 1
ATOM 794 O O . LEU A 1 100 ? 16.712 2.788 -13.477 1.00 92.19 100 LEU A O 1
ATOM 798 N N . SER A 1 101 ? 18.282 2.534 -15.062 1.00 91.25 101 SER A N 1
ATOM 799 C CA . SER A 1 101 ? 18.459 1.091 -14.866 1.00 91.25 101 SER A CA 1
ATOM 800 C C . SER A 1 101 ? 19.024 0.737 -13.495 1.00 91.25 101 SER A C 1
ATOM 802 O O . SER A 1 101 ? 18.597 -0.237 -12.876 1.00 91.25 101 SER A O 1
ATOM 804 N N . SER A 1 102 ? 19.959 1.545 -12.993 1.00 89.38 102 SER A N 1
ATOM 805 C CA . SER A 1 102 ? 20.487 1.421 -11.635 1.00 89.38 102 SER A CA 1
ATOM 806 C C . SER A 1 102 ? 19.383 1.650 -10.599 1.00 89.38 102 SER A C 1
ATOM 808 O O . SER A 1 102 ? 19.152 0.803 -9.740 1.00 89.38 102 SER A O 1
ATOM 810 N N . ARG A 1 103 ? 18.623 2.745 -10.724 1.00 89.50 103 ARG A N 1
ATOM 811 C CA . ARG A 1 103 ? 17.511 3.068 -9.819 1.00 89.50 103 ARG A CA 1
ATOM 812 C C . ARG A 1 103 ? 16.402 2.018 -9.857 1.00 89.50 103 ARG A C 1
ATOM 814 O O . ARG A 1 103 ? 15.898 1.648 -8.803 1.00 89.50 103 ARG A O 1
ATOM 821 N N . PHE A 1 104 ? 16.080 1.474 -11.031 1.00 90.31 104 PHE A N 1
ATOM 822 C CA . PHE A 1 104 ? 15.134 0.365 -11.154 1.00 90.31 104 PHE A CA 1
ATOM 823 C C . PHE A 1 104 ? 15.596 -0.874 -10.372 1.00 90.31 104 PHE A C 1
ATOM 825 O O . PHE A 1 104 ? 14.798 -1.482 -9.660 1.00 90.31 104 PHE A O 1
ATOM 832 N N . ALA A 1 105 ? 16.883 -1.230 -10.446 1.00 86.81 105 ALA A N 1
ATOM 833 C CA . ALA A 1 105 ? 17.435 -2.362 -9.698 1.00 86.81 105 ALA A CA 1
ATOM 834 C C . ALA A 1 105 ? 17.364 -2.159 -8.172 1.00 86.81 105 ALA A C 1
ATOM 836 O O . ALA A 1 105 ? 17.164 -3.121 -7.436 1.00 86.81 105 ALA A O 1
ATOM 837 N N . PHE A 1 106 ? 17.468 -0.913 -7.6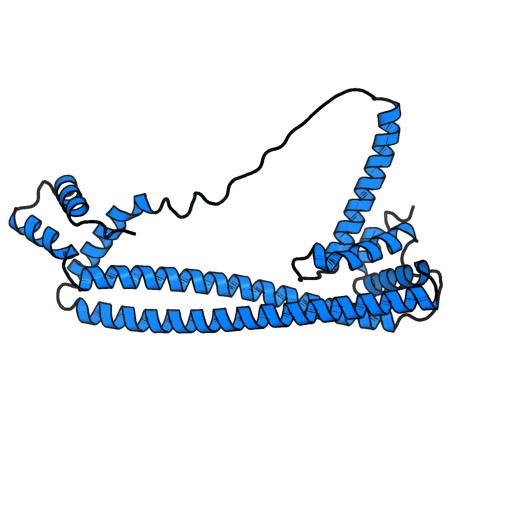99 1.00 83.12 106 PHE A N 1
ATOM 838 C CA . PHE A 1 106 ? 17.381 -0.571 -6.275 1.00 83.12 106 PHE A CA 1
ATOM 839 C C . PHE A 1 106 ? 15.956 -0.325 -5.756 1.00 83.12 106 PHE A C 1
ATOM 841 O O . PHE A 1 106 ? 15.785 -0.127 -4.552 1.00 83.12 106 PHE A O 1
ATOM 848 N N . LEU A 1 107 ? 14.921 -0.390 -6.604 1.00 79.31 107 LEU A N 1
ATOM 849 C CA . LEU A 1 107 ? 13.534 -0.137 -6.190 1.00 79.31 107 LEU A CA 1
ATOM 850 C C . LEU A 1 107 ? 13.062 -1.019 -5.029 1.00 79.31 107 LEU A C 1
ATOM 852 O O . LEU A 1 107 ? 12.304 -0.544 -4.180 1.00 79.31 107 LEU A O 1
ATOM 856 N N . SER A 1 108 ? 13.509 -2.277 -4.970 1.00 69.50 108 SER A N 1
ATOM 857 C CA . SER A 1 108 ? 13.169 -3.190 -3.871 1.00 69.50 108 SER A CA 1
ATOM 858 C C . SER A 1 108 ? 13.650 -2.668 -2.515 1.00 69.50 108 SER A C 1
ATOM 860 O O . SER A 1 108 ? 13.003 -2.890 -1.499 1.00 69.50 108 SER A O 1
ATOM 862 N N . ASN A 1 109 ? 14.758 -1.925 -2.502 1.00 69.00 109 ASN A N 1
ATOM 863 C CA . ASN A 1 109 ? 15.372 -1.400 -1.285 1.00 69.00 109 ASN A CA 1
ATOM 864 C C . ASN A 1 109 ? 14.829 -0.011 -0.918 1.00 69.00 109 ASN A C 1
ATOM 866 O O . ASN A 1 109 ? 14.834 0.364 0.251 1.00 69.00 109 ASN A O 1
ATOM 870 N N . GLU A 1 110 ? 14.371 0.760 -1.908 1.00 65.75 110 GLU A N 1
ATOM 871 C CA . GLU A 1 110 ? 13.981 2.165 -1.732 1.00 65.75 110 GLU A CA 1
ATOM 872 C C . GLU A 1 110 ? 12.469 2.367 -1.506 1.00 65.75 110 GLU A C 1
ATOM 874 O O . GLU A 1 110 ? 12.073 3.396 -0.961 1.00 65.75 110 GLU A O 1
ATOM 879 N N . SER A 1 111 ? 11.607 1.414 -1.892 1.00 61.47 111 SER A N 1
ATOM 880 C CA . SER A 1 111 ? 10.164 1.680 -2.057 1.00 61.47 111 SER A CA 1
ATOM 881 C C . SER A 1 111 ? 9.211 1.018 -1.048 1.00 61.47 111 SER A C 1
ATOM 883 O O . SER A 1 111 ? 8.000 1.095 -1.249 1.00 61.47 111 SER A O 1
ATOM 885 N N . GLN A 1 112 ? 9.693 0.365 0.021 1.00 69.00 112 GLN A N 1
ATOM 886 C CA . GLN A 1 112 ? 8.845 -0.451 0.927 1.00 69.00 112 GLN A CA 1
ATOM 887 C C . GLN A 1 112 ? 7.939 -1.449 0.164 1.00 69.00 112 GLN A C 1
ATOM 889 O O . GLN A 1 112 ? 6.766 -1.664 0.504 1.00 69.00 112 GLN A O 1
ATOM 894 N N . ASP A 1 113 ? 8.473 -2.010 -0.923 1.00 65.31 113 ASP A N 1
ATOM 895 C CA . ASP A 1 113 ? 7.758 -2.867 -1.869 1.00 65.31 113 ASP A CA 1
ATOM 896 C C . ASP A 1 113 ? 6.514 -2.217 -2.491 1.00 65.31 113 ASP A C 1
ATOM 898 O O . ASP A 1 113 ? 5.501 -2.876 -2.719 1.00 65.31 113 ASP A O 1
ATOM 902 N N . SER A 1 114 ? 6.552 -0.906 -2.730 1.00 70.75 114 SER A N 1
ATOM 903 C CA . SER A 1 114 ? 5.550 -0.214 -3.545 1.00 70.75 114 SER A CA 1
ATOM 904 C C . SER A 1 114 ? 5.995 -0.036 -4.993 1.00 70.75 114 SER A C 1
ATOM 906 O O . SER A 1 114 ? 5.146 0.292 -5.800 1.00 70.75 114 SER A O 1
ATOM 908 N N . TYR A 1 115 ? 7.271 -0.240 -5.346 1.00 79.81 115 TYR A N 1
ATOM 909 C CA . TYR A 1 115 ? 7.824 -0.227 -6.717 1.00 79.81 115 TYR A CA 1
ATOM 910 C C . TYR A 1 115 ? 7.288 0.888 -7.639 1.00 79.81 115 TYR A C 1
ATOM 912 O O . TYR A 1 115 ? 7.075 0.683 -8.831 1.00 79.81 115 TYR A O 1
ATOM 920 N N . GLN A 1 116 ? 7.065 2.086 -7.095 1.00 84.88 116 GLN A N 1
ATOM 921 C CA . GLN A 1 116 ? 6.519 3.208 -7.857 1.00 84.88 116 GLN A CA 1
ATOM 922 C C . GLN A 1 116 ? 7.534 3.688 -8.902 1.00 84.88 116 GLN A C 1
ATOM 924 O O . GLN A 1 116 ? 8.550 4.287 -8.547 1.00 84.88 116 GLN A O 1
ATOM 929 N N . LEU A 1 117 ? 7.258 3.478 -10.193 1.00 85.56 117 LEU A N 1
ATOM 930 C CA . LEU A 1 117 ? 8.188 3.821 -11.282 1.00 85.56 117 LEU A CA 1
ATOM 931 C C . LEU A 1 117 ? 8.548 5.313 -11.326 1.00 85.56 117 LEU A C 1
ATOM 933 O O . LEU A 1 117 ? 9.669 5.676 -11.676 1.00 85.56 117 LEU A O 1
ATOM 937 N N . GLU A 1 118 ? 7.633 6.184 -10.902 1.00 87.44 118 GLU A N 1
ATOM 938 C CA . GLU A 1 118 ? 7.882 7.623 -10.788 1.00 87.44 118 GLU A CA 1
ATOM 939 C C . GLU A 1 118 ? 9.061 7.943 -9.852 1.00 87.44 118 GLU A C 1
ATOM 941 O O . GLU A 1 118 ? 9.855 8.840 -10.138 1.00 87.44 118 GLU A O 1
ATOM 946 N N . SER A 1 119 ? 9.252 7.160 -8.784 1.00 85.81 119 SER A N 1
ATOM 947 C CA . SER A 1 119 ? 10.371 7.345 -7.850 1.00 85.81 119 SER A CA 1
ATOM 948 C C . SER A 1 119 ? 11.741 7.150 -8.513 1.00 85.81 119 SER A C 1
ATOM 950 O O . SER A 1 119 ? 12.700 7.830 -8.143 1.00 85.81 119 SER A O 1
ATOM 952 N N . ILE A 1 120 ? 11.834 6.298 -9.543 1.00 85.94 120 ILE A N 1
ATOM 953 C CA . ILE A 1 120 ? 13.054 6.095 -10.340 1.00 85.94 120 ILE A CA 1
ATOM 954 C C . ILE A 1 120 ? 13.414 7.391 -11.063 1.00 85.94 120 ILE A C 1
ATOM 956 O O . ILE A 1 120 ? 14.566 7.830 -11.035 1.00 85.94 120 ILE A O 1
ATOM 960 N N . VAL A 1 121 ? 12.424 8.006 -11.711 1.00 86.69 121 VAL A N 1
ATOM 961 C CA . VAL A 1 121 ? 12.599 9.204 -12.538 1.00 86.69 121 VAL A CA 1
ATOM 962 C C . VAL A 1 121 ? 12.918 10.407 -11.660 1.00 86.69 121 VAL A C 1
ATOM 964 O O . VAL A 1 121 ? 13.872 11.127 -11.948 1.00 86.69 121 VAL A O 1
ATOM 967 N N . LEU A 1 122 ? 12.203 10.569 -10.543 1.00 86.75 122 LEU A N 1
ATOM 968 C CA . LEU A 1 122 ? 12.478 11.605 -9.544 1.00 86.75 122 LEU A CA 1
ATOM 969 C C . LEU A 1 122 ? 13.885 11.472 -8.950 1.00 86.75 122 LEU A C 1
ATOM 971 O O . LEU A 1 122 ? 14.622 12.454 -8.861 1.00 86.75 122 LEU A O 1
ATOM 975 N N . SER A 1 123 ? 14.290 10.257 -8.578 1.00 84.75 123 SER A N 1
ATOM 976 C CA . SER A 1 123 ? 15.629 9.998 -8.038 1.00 84.75 123 SER A CA 1
ATOM 977 C C . SER A 1 123 ? 16.727 10.204 -9.080 1.00 84.75 123 SER A C 1
ATOM 979 O O . SER A 1 123 ? 17.814 10.682 -8.749 1.00 84.75 123 SER A O 1
ATOM 981 N N . THR A 1 124 ? 16.454 9.873 -10.342 1.00 86.12 124 THR A N 1
ATOM 982 C CA . THR A 1 124 ? 17.376 10.109 -11.461 1.00 86.12 124 THR A CA 1
ATOM 983 C C . THR A 1 124 ? 17.542 11.599 -11.721 1.00 86.12 124 THR A C 1
ATOM 985 O O . THR A 1 124 ? 18.667 12.085 -11.780 1.00 86.12 124 THR A O 1
ATOM 988 N N . GLU A 1 125 ? 16.447 12.351 -11.783 1.00 89.19 125 GLU A N 1
ATOM 989 C CA . GLU A 1 125 ? 16.484 13.805 -11.909 1.00 89.19 125 GLU A CA 1
ATOM 990 C C . GLU A 1 125 ? 17.242 14.454 -10.746 1.00 89.19 125 GLU A C 1
ATOM 992 O O . GLU A 1 125 ? 18.142 15.258 -10.973 1.00 89.19 125 GLU A O 1
ATOM 997 N N . LYS A 1 126 ? 16.939 14.075 -9.499 1.00 86.38 126 LYS A N 1
ATOM 998 C CA . LYS A 1 126 ? 17.630 14.611 -8.319 1.00 86.38 126 LYS A CA 1
ATOM 999 C C . LYS A 1 126 ? 19.135 14.339 -8.369 1.00 86.38 126 LYS A C 1
ATOM 1001 O O . LYS A 1 126 ? 19.924 15.212 -8.002 1.00 86.38 126 LYS A O 1
ATOM 1006 N N . ASN A 1 127 ? 19.539 13.156 -8.834 1.00 85.81 127 ASN A N 1
ATOM 1007 C CA . ASN A 1 127 ? 20.946 12.822 -9.045 1.00 85.81 127 ASN A CA 1
ATOM 1008 C C . ASN A 1 127 ? 21.593 13.710 -10.112 1.00 85.81 127 ASN A C 1
ATOM 1010 O O . ASN A 1 127 ? 22.713 14.166 -9.900 1.00 85.81 127 ASN A O 1
ATOM 1014 N N . LEU A 1 128 ? 20.909 13.957 -11.233 1.00 86.44 128 LEU A N 1
ATOM 1015 C CA . LEU A 1 128 ? 21.417 14.800 -12.319 1.00 86.44 128 LEU A CA 1
ATOM 1016 C C . LEU A 1 128 ? 21.563 16.259 -11.873 1.00 86.44 128 LEU A C 1
ATOM 1018 O O . LEU A 1 128 ? 22.634 16.828 -12.051 1.00 86.44 128 LEU A O 1
ATOM 1022 N N . ILE A 1 129 ? 20.561 16.812 -11.181 1.00 87.19 129 ILE A N 1
ATOM 1023 C CA . ILE A 1 129 ? 20.630 18.152 -10.572 1.00 87.19 129 ILE A CA 1
ATOM 1024 C C . ILE A 1 129 ? 21.809 18.235 -9.598 1.00 87.19 129 ILE A C 1
ATOM 1026 O O . ILE A 1 129 ? 22.585 19.184 -9.630 1.00 87.19 129 ILE A O 1
ATOM 1030 N N . SER A 1 130 ? 21.970 17.225 -8.738 1.00 83.88 130 SER A N 1
ATOM 1031 C CA . SER A 1 130 ? 23.076 17.190 -7.775 1.00 83.88 130 SER A CA 1
ATOM 1032 C C . SER A 1 130 ? 24.438 17.080 -8.465 1.00 83.88 130 SER A C 1
ATOM 1034 O O . SER A 1 130 ? 25.419 17.603 -7.950 1.00 83.88 130 SER A O 1
ATOM 1036 N N . ALA A 1 131 ? 24.523 16.391 -9.606 1.00 83.12 131 ALA A N 1
ATOM 1037 C CA . ALA A 1 131 ? 25.753 16.268 -10.382 1.00 83.12 131 ALA A CA 1
ATOM 1038 C C . ALA A 1 131 ? 26.127 17.591 -11.066 1.00 83.12 131 ALA A C 1
ATOM 1040 O O . ALA A 1 131 ? 27.263 18.023 -10.914 1.00 83.12 131 ALA A O 1
ATOM 1041 N N . GLU A 1 132 ? 25.177 18.268 -11.720 1.00 83.69 132 GLU A N 1
ATOM 1042 C CA . GLU A 1 132 ? 25.391 19.612 -12.281 1.00 83.69 132 GLU A CA 1
ATOM 1043 C C . GLU A 1 132 ? 25.786 20.618 -11.196 1.00 83.69 132 GLU A C 1
ATOM 1045 O O . GLU A 1 132 ? 26.657 21.460 -11.405 1.00 83.69 132 GLU A O 1
ATOM 1050 N N . GLN A 1 133 ? 25.159 20.528 -10.018 1.00 81.88 133 GLN A N 1
ATOM 1051 C CA . GLN A 1 133 ? 25.492 21.381 -8.885 1.00 81.88 133 GLN A CA 1
ATOM 1052 C C . GLN A 1 133 ? 26.913 21.103 -8.385 1.00 81.88 133 GLN A C 1
ATOM 1054 O O . GLN A 1 133 ? 27.659 22.046 -8.182 1.00 81.88 133 GLN A O 1
ATOM 1059 N N . ARG A 1 134 ? 27.333 19.834 -8.276 1.00 79.88 134 ARG A N 1
ATOM 1060 C CA . ARG A 1 134 ? 28.722 19.480 -7.928 1.00 79.88 134 ARG A CA 1
ATOM 1061 C C . ARG A 1 134 ? 29.733 19.905 -8.982 1.00 79.88 134 ARG A C 1
ATOM 1063 O O . ARG A 1 134 ? 30.858 20.198 -8.615 1.00 79.88 134 ARG A O 1
ATOM 1070 N N . GLU A 1 135 ? 29.390 19.899 -10.264 1.00 74.56 135 GLU A N 1
ATOM 1071 C CA . GLU A 1 135 ? 30.284 20.404 -11.314 1.00 74.56 135 GLU A CA 1
ATOM 1072 C C . GLU A 1 135 ? 30.455 21.922 -11.184 1.00 74.56 135 GLU A C 1
ATOM 1074 O O . GLU A 1 135 ? 31.584 22.399 -11.110 1.00 74.56 135 GLU A O 1
ATOM 1079 N N . LYS A 1 136 ? 29.353 22.660 -10.996 1.00 73.12 136 LYS A N 1
ATOM 1080 C CA . LYS A 1 136 ? 29.381 24.103 -10.697 1.00 73.12 136 LYS A CA 1
ATOM 1081 C C . LYS A 1 136 ? 30.111 24.421 -9.394 1.00 73.12 136 LYS A C 1
ATOM 1083 O O . LYS A 1 136 ? 30.808 25.427 -9.312 1.00 73.12 136 LYS A O 1
ATOM 1088 N N . ASP A 1 137 ? 29.933 23.588 -8.376 1.00 69.44 137 ASP A N 1
ATOM 1089 C CA . ASP A 1 137 ? 30.566 23.763 -7.074 1.00 69.44 137 ASP A CA 1
ATOM 1090 C C . ASP A 1 137 ? 32.037 23.355 -7.125 1.00 69.44 137 ASP A C 1
ATOM 1092 O O . ASP A 1 137 ? 32.828 24.026 -6.497 1.00 69.44 137 ASP A O 1
ATOM 1096 N N . ARG A 1 138 ? 32.454 22.377 -7.940 1.00 60.31 138 ARG A N 1
ATOM 1097 C CA . ARG A 1 138 ? 33.877 22.068 -8.191 1.00 60.31 138 ARG A CA 1
ATOM 1098 C C . ARG A 1 138 ? 34.582 23.166 -8.981 1.00 60.31 138 ARG A C 1
ATOM 1100 O O . ARG A 1 138 ? 35.725 23.491 -8.680 1.00 60.31 138 ARG A O 1
ATOM 1107 N N . GLU A 1 139 ? 33.903 23.780 -9.949 1.00 58.50 139 GLU A N 1
ATOM 1108 C CA . GLU A 1 139 ? 34.393 24.987 -10.633 1.00 58.50 139 GLU A CA 1
ATOM 1109 C C . GLU A 1 139 ? 34.541 26.183 -9.673 1.00 58.50 139 GLU A C 1
ATOM 1111 O O . GLU A 1 139 ? 35.380 27.060 -9.895 1.00 58.50 139 GLU A O 1
ATOM 1116 N N . LYS A 1 140 ? 33.755 26.208 -8.587 1.00 51.97 140 LYS A N 1
ATOM 1117 C CA . LYS A 1 140 ? 33.838 27.206 -7.510 1.00 51.97 140 LYS A CA 1
ATOM 1118 C C . LYS A 1 140 ? 34.797 26.815 -6.374 1.00 51.97 140 LYS A C 1
ATOM 1120 O O . LYS A 1 140 ? 35.451 27.698 -5.839 1.00 51.97 140 LYS A O 1
ATOM 1125 N N . GLU A 1 141 ? 34.959 25.534 -6.048 1.00 44.41 141 GLU A N 1
ATOM 1126 C CA . GLU A 1 141 ? 35.851 24.993 -5.005 1.00 44.41 141 GLU A CA 1
ATOM 1127 C C . GLU A 1 141 ? 37.327 25.091 -5.412 1.00 44.41 141 GLU A C 1
ATOM 1129 O O . GLU A 1 141 ? 38.180 25.217 -4.544 1.00 44.41 141 GLU A O 1
ATOM 1134 N N . VAL A 1 142 ? 37.650 25.168 -6.712 1.00 48.72 142 VAL A N 1
ATOM 1135 C CA . VAL A 1 142 ? 38.991 25.603 -7.168 1.00 48.72 142 VAL A CA 1
ATOM 1136 C C . VAL A 1 142 ? 39.283 27.068 -6.772 1.00 48.72 142 VAL A C 1
ATOM 1138 O O . VAL A 1 142 ? 40.432 27.502 -6.814 1.00 48.72 142 VAL A 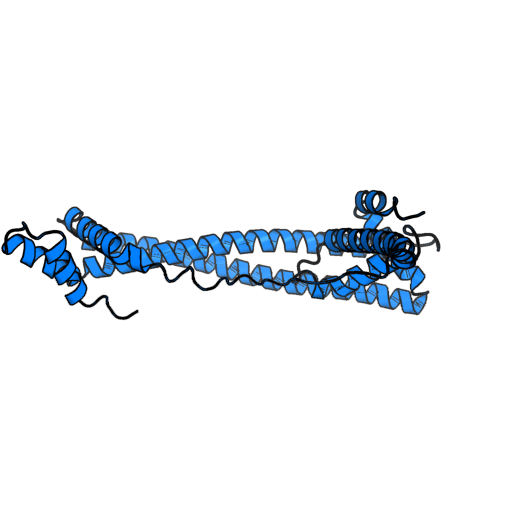O 1
ATOM 1141 N N . LYS A 1 143 ? 38.269 27.849 -6.370 1.00 48.38 143 LYS A N 1
ATOM 1142 C CA . LYS A 1 143 ? 38.394 29.266 -5.979 1.00 48.38 143 LYS A CA 1
ATOM 1143 C C . LYS A 1 143 ? 38.077 29.571 -4.513 1.00 48.38 143 LYS A C 1
ATOM 1145 O O . LYS A 1 143 ? 38.422 30.658 -4.065 1.00 48.38 143 LYS A O 1
ATOM 1150 N N . GLU A 1 144 ? 37.471 28.658 -3.766 1.00 40.59 144 GLU A N 1
ATOM 1151 C CA . GLU A 1 144 ? 37.127 28.866 -2.354 1.00 40.59 144 GLU A CA 1
ATOM 1152 C C . GLU A 1 144 ? 37.352 27.581 -1.553 1.00 40.59 144 GLU A C 1
ATOM 1154 O O . GLU A 1 144 ? 36.433 26.952 -1.035 1.00 40.59 144 GLU A O 1
ATOM 1159 N N . GLU A 1 145 ? 38.618 27.192 -1.435 1.00 38.56 145 GLU A N 1
ATOM 1160 C CA . GLU A 1 145 ? 39.072 26.259 -0.409 1.00 38.56 145 GLU A CA 1
ATOM 1161 C C . GLU A 1 145 ? 39.143 26.996 0.941 1.00 38.56 145 GLU A C 1
ATOM 1163 O O . GLU A 1 145 ? 40.221 27.258 1.458 1.00 38.56 145 GLU A O 1
ATOM 1168 N N . ASP A 1 146 ? 37.999 27.394 1.510 1.00 43.22 146 ASP A N 1
ATOM 1169 C CA . ASP A 1 146 ? 37.923 27.685 2.944 1.00 43.22 146 ASP A CA 1
ATOM 1170 C C . ASP A 1 146 ? 36.474 27.696 3.470 1.00 43.22 146 ASP A C 1
ATOM 1172 O O . ASP A 1 146 ? 35.591 28.333 2.905 1.00 43.22 146 ASP A O 1
ATOM 1176 N N . ARG A 1 147 ? 36.291 27.098 4.657 1.00 34.19 147 ARG A N 1
ATOM 1177 C CA . ARG A 1 147 ? 35.147 27.219 5.598 1.00 34.19 147 ARG A CA 1
ATOM 1178 C C . ARG A 1 147 ? 33.988 26.199 5.550 1.00 34.19 147 ARG A C 1
ATOM 1180 O O . ARG A 1 147 ? 32.903 26.425 5.042 1.00 34.19 147 ARG A O 1
ATOM 1187 N N . SER A 1 148 ? 34.173 25.189 6.408 1.00 31.19 148 SER A N 1
ATOM 1188 C CA . SER A 1 148 ? 33.461 25.036 7.700 1.00 31.19 148 SER A CA 1
ATOM 1189 C C . SER A 1 148 ? 31.960 24.651 7.770 1.00 31.19 148 SER A C 1
ATOM 1191 O O . SER A 1 148 ? 31.072 25.486 7.679 1.00 31.19 148 SER A O 1
ATOM 1193 N N . LYS A 1 149 ? 31.775 23.419 8.288 1.00 34.06 149 LYS A N 1
ATOM 1194 C CA . LYS A 1 149 ? 30.946 22.960 9.442 1.00 34.06 149 LYS A CA 1
ATOM 1195 C C . LYS A 1 149 ? 29.399 22.909 9.393 1.00 34.06 149 LYS A C 1
ATOM 1197 O O . LYS A 1 149 ? 28.718 23.918 9.450 1.00 34.06 149 LYS A O 1
ATOM 1202 N N . HIS A 1 150 ? 28.935 21.670 9.641 1.00 30.77 150 HIS A N 1
ATOM 1203 C CA . HIS A 1 150 ? 27.963 21.209 10.668 1.00 30.77 150 HIS A CA 1
ATOM 1204 C C . HIS A 1 150 ? 26.464 21.557 10.525 1.00 30.77 150 HIS A C 1
ATOM 1206 O O . HIS A 1 150 ? 26.098 22.717 10.477 1.00 30.77 150 HIS A O 1
ATOM 1212 N N . LEU A 1 151 ? 25.574 20.556 10.670 1.00 27.44 151 LEU A N 1
ATOM 1213 C CA . LEU A 1 151 ? 24.849 20.238 11.926 1.00 27.44 151 LEU A CA 1
ATOM 1214 C C . LEU A 1 151 ? 23.798 19.113 11.739 1.00 27.44 151 LEU A C 1
ATOM 1216 O O . LEU A 1 151 ? 23.099 19.037 10.735 1.00 27.44 151 LEU A O 1
ATOM 1220 N N . ARG A 1 152 ? 23.696 18.244 12.758 1.00 39.00 152 ARG A N 1
ATOM 1221 C CA . ARG A 1 152 ? 22.630 17.246 13.019 1.00 39.00 152 ARG A CA 1
ATOM 1222 C C . ARG A 1 152 ? 21.434 17.912 13.712 1.00 39.00 152 ARG A C 1
ATOM 1224 O O . ARG A 1 152 ? 21.703 18.835 14.462 1.00 39.00 152 ARG A O 1
ATOM 1231 N N . VAL A 1 153 ? 20.226 17.319 13.654 1.00 32.16 153 VAL A N 1
ATOM 1232 C CA . VAL A 1 153 ? 19.372 16.974 14.833 1.00 32.16 153 VAL A CA 1
ATOM 1233 C C . VAL A 1 153 ? 18.317 15.896 14.451 1.00 32.16 153 VAL A C 1
ATOM 1235 O O . VAL A 1 153 ? 17.681 16.024 13.406 1.00 32.16 153 VAL A O 1
ATOM 1238 N N . PRO A 1 154 ? 18.089 14.860 15.290 1.00 48.81 154 PRO A N 1
ATOM 1239 C CA . PRO A 1 154 ? 16.997 13.878 15.190 1.00 48.81 154 PRO A CA 1
ATOM 1240 C C . PRO A 1 154 ? 15.787 14.216 16.096 1.00 48.81 154 PRO A C 1
ATOM 1242 O O . PRO A 1 154 ? 15.964 14.779 17.174 1.00 48.81 154 PRO A O 1
ATOM 1245 N N . VAL A 1 155 ? 14.558 13.822 15.716 1.00 35.41 155 VAL A N 1
ATOM 1246 C CA . VAL A 1 155 ? 13.330 14.099 16.503 1.00 35.41 155 VAL A CA 1
ATOM 1247 C C . VAL A 1 155 ? 12.595 12.821 16.929 1.00 35.41 155 VAL A C 1
ATOM 1249 O O . VAL A 1 155 ? 12.114 12.029 16.121 1.00 35.41 155 VAL A O 1
ATOM 1252 N N . GLN A 1 156 ? 12.511 12.683 18.252 1.00 39.66 156 GLN A N 1
ATOM 1253 C CA . GLN A 1 156 ? 11.839 11.678 19.074 1.00 39.66 156 GLN A CA 1
ATOM 1254 C C . GLN A 1 156 ? 10.325 11.589 18.804 1.00 39.66 156 GLN A C 1
ATOM 1256 O O . GLN A 1 156 ? 9.627 12.603 18.817 1.00 39.66 156 GLN A O 1
ATOM 1261 N N . LYS A 1 157 ? 9.780 10.371 18.649 1.00 37.56 157 LYS A N 1
ATOM 1262 C CA . LYS A 1 157 ? 8.343 10.154 18.378 1.00 37.56 157 LYS A CA 1
ATOM 1263 C C . LYS A 1 157 ? 7.707 8.990 19.155 1.00 37.56 157 LYS A C 1
ATOM 1265 O O . LYS A 1 157 ? 6.934 8.233 18.586 1.00 37.56 157 LYS A O 1
ATOM 1270 N N . ILE A 1 158 ? 8.009 8.838 20.452 1.00 38.50 158 ILE A N 1
ATOM 1271 C CA . ILE A 1 158 ? 7.416 7.761 21.291 1.00 38.50 158 ILE A CA 1
ATOM 1272 C C . ILE A 1 158 ? 6.857 8.270 22.649 1.00 38.50 158 ILE A C 1
ATOM 1274 O O . ILE A 1 158 ? 6.335 7.507 23.446 1.00 38.50 158 ILE A O 1
ATOM 1278 N N . VAL A 1 159 ? 6.842 9.585 22.917 1.00 34.12 159 VAL A N 1
ATOM 1279 C CA . VAL A 1 159 ? 6.440 10.138 24.241 1.00 34.12 159 VAL A CA 1
ATOM 1280 C C . VAL A 1 159 ? 4.967 10.607 24.322 1.00 34.12 159 VAL A C 1
ATOM 1282 O O . VAL A 1 159 ? 4.500 11.024 25.379 1.00 34.12 159 VAL A O 1
ATOM 1285 N N . ARG A 1 160 ? 4.166 10.535 23.246 1.00 38.06 160 ARG A N 1
ATOM 1286 C CA . ARG A 1 160 ? 2.852 11.226 23.205 1.00 38.06 160 ARG A CA 1
ATOM 1287 C C . ARG A 1 160 ? 1.581 10.398 23.432 1.00 38.06 160 ARG A C 1
ATOM 1289 O O . ARG A 1 160 ? 0.541 11.018 23.611 1.00 38.06 160 ARG A O 1
ATOM 1296 N N . MET A 1 161 ? 1.630 9.068 23.525 1.00 38.19 161 MET A N 1
ATOM 1297 C CA . MET A 1 161 ? 0.419 8.263 23.809 1.00 38.19 161 MET A CA 1
ATOM 1298 C C . MET A 1 161 ? 0.157 7.996 25.301 1.00 38.19 161 MET A C 1
ATOM 1300 O O . MET A 1 161 ? -0.909 7.505 25.642 1.00 38.19 161 MET A O 1
ATOM 1304 N N . LEU A 1 162 ? 1.072 8.372 26.204 1.00 36.53 162 LEU A N 1
ATOM 1305 C CA . LEU A 1 162 ? 0.911 8.178 27.657 1.00 36.53 162 LEU A CA 1
ATOM 1306 C C . LEU A 1 162 ? 0.585 9.464 28.439 1.00 36.53 162 LEU A C 1
ATOM 1308 O O . LEU A 1 162 ? 0.391 9.413 29.649 1.00 36.53 162 LEU A O 1
ATOM 1312 N N . ARG A 1 163 ? 0.387 10.613 27.769 1.00 36.62 163 ARG A N 1
ATOM 1313 C CA . ARG A 1 163 ? -0.239 11.812 28.382 1.00 36.62 163 ARG A CA 1
ATOM 1314 C C . ARG A 1 163 ? -1.769 11.693 28.516 1.00 36.62 163 ARG A C 1
ATOM 1316 O O . ARG A 1 163 ? -2.476 12.693 28.570 1.00 36.62 163 ARG A O 1
ATOM 1323 N N . VAL A 1 164 ? -2.275 10.466 28.623 1.00 42.84 164 VAL A N 1
ATOM 1324 C CA . VAL A 1 164 ? -3.681 10.142 28.913 1.00 42.84 164 VAL A CA 1
ATOM 1325 C C . VAL A 1 164 ? -4.033 10.427 30.387 1.00 42.84 164 VAL A C 1
ATOM 1327 O O . VAL A 1 164 ? -5.203 10.512 30.742 1.00 42.84 164 VAL A O 1
ATOM 1330 N N . CYS A 1 165 ? -3.051 10.723 31.248 1.00 43.34 165 CYS A N 1
ATOM 1331 C CA . CYS A 1 165 ? -3.289 11.033 32.664 1.00 43.34 165 CYS A CA 1
ATOM 1332 C C . CYS A 1 165 ? -3.998 12.374 32.955 1.00 43.34 165 CYS A C 1
ATOM 1334 O O . CYS A 1 165 ? -4.394 12.582 34.095 1.00 43.34 165 CYS A O 1
ATOM 1336 N N . ARG A 1 166 ? -4.206 13.276 31.979 1.00 43.12 166 ARG A N 1
ATOM 1337 C CA . ARG A 1 166 ? -5.051 14.481 32.179 1.00 43.12 166 ARG A CA 1
ATOM 1338 C C . ARG A 1 166 ? -6.545 14.248 31.927 1.00 43.12 166 ARG A C 1
ATOM 1340 O O . ARG A 1 166 ? -7.340 15.119 32.249 1.00 43.12 166 ARG A O 1
ATOM 1347 N N . TYR A 1 167 ? -6.926 13.087 31.394 1.00 53.06 167 TYR A N 1
ATOM 1348 C CA . TYR A 1 167 ? -8.323 12.746 31.103 1.00 53.06 167 TYR A CA 1
ATOM 1349 C C . TYR A 1 167 ? -8.940 11.785 32.123 1.00 53.06 167 TYR A C 1
ATOM 1351 O O . TYR A 1 167 ? -10.132 11.516 32.041 1.00 53.06 167 TYR A O 1
ATOM 1359 N N . GLY A 1 168 ? -8.163 11.274 33.086 1.00 58.91 168 GLY A N 1
ATOM 1360 C CA . GLY A 1 168 ? -8.649 10.282 34.052 1.00 58.91 168 GLY A CA 1
ATOM 1361 C C . GLY A 1 168 ? -9.821 10.793 34.892 1.00 58.91 168 GLY A C 1
ATOM 1362 O O . GLY A 1 168 ? -10.845 10.127 34.968 1.00 58.91 168 GLY A O 1
ATOM 1363 N N . GLN A 1 169 ? -9.695 1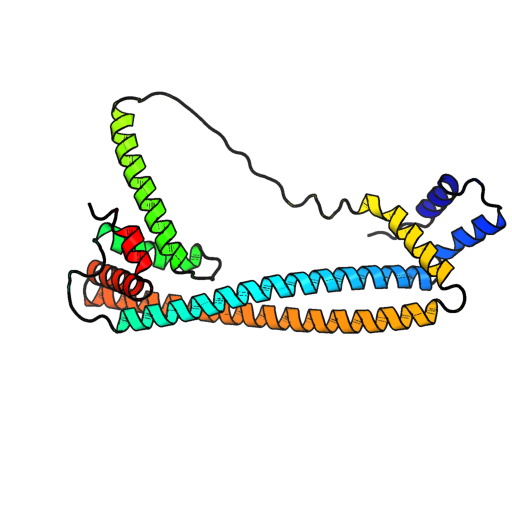2.002 35.445 1.00 59.50 169 GLN A N 1
ATOM 1364 C CA . GLN A 1 169 ? -10.719 12.640 36.283 1.00 59.50 169 GLN A CA 1
ATOM 1365 C C . GLN A 1 169 ? -11.980 12.983 35.474 1.00 59.50 169 GLN A C 1
ATOM 1367 O O . GLN A 1 169 ? -13.087 12.610 35.843 1.00 59.50 169 GLN A O 1
ATOM 1372 N N . THR A 1 170 ? -11.824 13.612 34.305 1.00 60.16 170 THR A N 1
ATOM 1373 C CA . THR A 1 170 ? -12.951 13.966 33.424 1.00 60.16 170 THR A CA 1
ATOM 1374 C C . THR A 1 170 ? -13.684 12.736 32.885 1.00 60.16 170 THR A C 1
ATOM 1376 O O . THR A 1 170 ? -14.910 12.728 32.841 1.00 60.16 170 THR A O 1
ATOM 1379 N N . ALA A 1 171 ? -12.961 11.678 32.507 1.00 63.66 171 ALA A N 1
ATOM 1380 C CA . ALA A 1 171 ? -13.568 10.425 32.060 1.00 63.66 171 ALA A CA 1
ATOM 1381 C C . ALA A 1 171 ? -14.311 9.714 33.200 1.00 63.66 171 ALA A C 1
ATOM 1383 O O . ALA A 1 171 ? -15.347 9.100 32.966 1.00 63.66 171 ALA A O 1
ATOM 1384 N N . MET A 1 172 ? -13.802 9.813 34.428 1.00 64.88 172 MET A N 1
ATOM 1385 C CA . MET A 1 172 ? -14.448 9.279 35.625 1.00 64.88 172 MET A CA 1
ATOM 1386 C C . MET A 1 172 ? -15.760 10.014 35.920 1.00 64.88 172 MET A C 1
ATOM 1388 O O . MET A 1 172 ? -16.797 9.367 36.012 1.00 64.88 172 MET A O 1
ATOM 1392 N N . LEU A 1 173 ? -15.743 11.351 35.942 1.00 66.75 173 LEU A N 1
ATOM 1393 C CA . LEU A 1 173 ? -16.943 12.178 36.122 1.00 66.75 173 LEU A CA 1
ATOM 1394 C C . LEU A 1 173 ? -17.985 11.946 35.021 1.00 66.75 173 LEU A C 1
ATOM 1396 O O . LEU A 1 173 ? -19.174 11.873 35.312 1.00 66.75 173 LEU A O 1
ATOM 1400 N N . TYR A 1 174 ? -17.552 11.783 33.767 1.00 67.25 174 TYR A N 1
ATOM 1401 C CA . TYR A 1 174 ? -18.455 11.454 32.662 1.00 67.25 174 TYR A CA 1
ATOM 1402 C C . TYR A 1 174 ? -19.113 10.083 32.857 1.00 67.25 174 TYR A C 1
ATOM 1404 O O . TYR A 1 174 ? -20.318 9.951 32.681 1.00 67.25 174 TYR A O 1
ATOM 1412 N N . ARG A 1 175 ? -18.344 9.069 33.274 1.00 69.44 175 ARG A N 1
ATOM 1413 C CA . ARG A 1 175 ? -18.863 7.717 33.536 1.00 69.44 175 ARG A CA 1
ATOM 1414 C C . ARG A 1 175 ? -19.831 7.688 34.717 1.00 69.44 175 ARG A C 1
ATOM 1416 O O . ARG A 1 175 ? -20.893 7.092 34.588 1.00 69.44 175 ARG A O 1
ATOM 1423 N N . VAL A 1 176 ? -19.515 8.391 35.808 1.00 70.88 176 VAL A N 1
ATOM 1424 C CA . VAL A 1 176 ? -20.443 8.604 36.933 1.00 70.88 176 VAL A CA 1
ATOM 1425 C C . VAL A 1 176 ? -21.721 9.289 36.445 1.00 70.88 176 VAL A C 1
ATOM 1427 O O . VAL A 1 176 ? -22.814 8.810 36.717 1.00 70.88 176 VAL A O 1
ATOM 1430 N N . GLY A 1 177 ? -21.600 10.358 35.653 1.00 69.81 177 GLY A N 1
ATOM 1431 C CA . GLY A 1 177 ? -22.749 11.057 35.077 1.00 69.81 177 GLY A CA 1
ATOM 1432 C C . GLY A 1 177 ? -23.633 10.159 34.208 1.00 69.81 177 GLY A C 1
ATOM 1433 O O . GLY A 1 177 ? -24.851 10.227 34.319 1.00 69.81 177 GLY A O 1
ATOM 1434 N N . VAL A 1 178 ? -23.048 9.283 33.387 1.00 70.75 178 VAL A N 1
ATOM 1435 C CA . VAL A 1 178 ? -23.803 8.328 32.557 1.00 70.75 178 VAL A CA 1
ATOM 1436 C C . VAL A 1 178 ? -24.545 7.303 33.417 1.00 70.75 178 VAL A C 1
ATOM 1438 O O . VAL A 1 178 ? -25.728 7.077 33.177 1.00 70.75 178 VAL A O 1
ATOM 1441 N N . VAL A 1 179 ? -23.896 6.725 34.432 1.00 72.19 179 VAL A N 1
ATOM 1442 C CA . VAL A 1 179 ? -24.547 5.780 35.360 1.00 72.19 179 VAL A CA 1
ATOM 1443 C C . VAL A 1 179 ? -25.723 6.455 36.076 1.00 72.19 179 VAL A C 1
ATOM 1445 O O . VAL A 1 179 ? -26.829 5.921 36.094 1.00 72.19 179 VAL A O 1
ATOM 1448 N N . LEU A 1 180 ? -25.526 7.685 36.557 1.00 72.75 180 LEU A N 1
ATOM 1449 C CA . LEU A 1 180 ? -26.572 8.469 37.218 1.00 72.75 180 LEU A CA 1
ATOM 1450 C C . LEU A 1 180 ? -27.722 8.876 36.285 1.00 72.75 180 LEU A C 1
ATOM 1452 O O . LEU A 1 180 ? -28.862 8.955 36.737 1.00 72.75 180 LEU A O 1
ATOM 1456 N N . LEU A 1 181 ? -27.446 9.147 35.005 1.00 73.12 181 LEU A N 1
ATOM 1457 C CA . LEU A 1 181 ? -28.460 9.508 34.005 1.00 73.12 181 LEU A CA 1
ATOM 1458 C C . LEU A 1 181 ? -29.324 8.315 33.583 1.00 73.12 181 LEU A C 1
ATOM 1460 O O . LEU A 1 181 ? -30.497 8.499 33.275 1.00 73.12 181 LEU A O 1
ATOM 1464 N N . LEU A 1 182 ? -28.759 7.107 33.568 1.00 72.12 182 LEU A N 1
ATOM 1465 C CA . LEU A 1 182 ? -29.465 5.879 33.188 1.00 72.12 182 LEU A CA 1
ATOM 1466 C C . LEU A 1 182 ? -30.326 5.287 34.317 1.00 72.12 182 LEU A C 1
ATOM 1468 O O . LEU A 1 182 ? -31.045 4.327 34.048 1.00 72.12 182 LEU A O 1
ATOM 1472 N N . LYS A 1 183 ? -30.223 5.872 35.523 1.00 65.19 183 LYS A N 1
ATOM 1473 C CA . LYS A 1 183 ? -30.874 5.665 36.839 1.00 65.19 183 LYS A CA 1
ATOM 1474 C C . LYS A 1 183 ? -31.882 4.523 37.037 1.00 65.19 183 LYS A C 1
ATOM 1476 O O . LYS A 1 183 ? -31.864 3.904 38.092 1.00 65.19 183 LYS A O 1
ATOM 1481 N N . ASP A 1 184 ? -32.747 4.255 36.068 1.00 67.19 184 ASP A N 1
ATOM 1482 C CA . ASP A 1 184 ? -33.819 3.269 36.165 1.00 67.19 184 ASP A CA 1
ATOM 1483 C C . ASP A 1 184 ? -33.451 1.898 35.565 1.00 67.19 184 ASP A C 1
ATOM 1485 O O . ASP A 1 184 ? -33.960 0.891 36.055 1.00 67.19 184 ASP A O 1
ATOM 1489 N N . ARG A 1 185 ? -32.583 1.827 34.532 1.00 67.12 185 ARG A N 1
ATOM 1490 C CA . ARG A 1 185 ? -32.112 0.567 33.889 1.00 67.12 185 ARG A CA 1
ATOM 1491 C C . ARG A 1 185 ? -30.738 0.687 33.202 1.00 67.12 185 ARG A C 1
ATOM 1493 O O . ARG A 1 185 ? -30.632 0.543 31.981 1.00 67.12 185 ARG A O 1
ATOM 1500 N N . PRO A 1 186 ? -29.660 0.947 33.952 1.00 70.44 186 PRO A N 1
ATOM 1501 C CA . PRO A 1 186 ? -28.330 1.090 33.367 1.00 70.44 186 PRO A CA 1
ATOM 1502 C C . PRO A 1 186 ? -27.785 -0.221 32.769 1.00 70.44 186 PRO A C 1
ATOM 1504 O O . PRO A 1 186 ? -27.113 -0.174 31.738 1.00 70.44 186 PRO A O 1
ATOM 1507 N N . SER A 1 187 ? -28.118 -1.385 33.337 1.00 72.38 187 SER A N 1
ATOM 1508 C CA . SER A 1 187 ? -27.617 -2.692 32.883 1.00 72.38 187 SER A CA 1
ATOM 1509 C C . SER A 1 187 ? -28.077 -3.043 31.459 1.00 72.38 187 SER A C 1
ATOM 1511 O O . SER A 1 187 ? -27.234 -3.343 30.615 1.00 72.38 187 SER A O 1
ATOM 1513 N N . ASP A 1 188 ? -29.376 -2.894 31.153 1.00 78.50 188 ASP A N 1
ATOM 1514 C CA . ASP A 1 188 ? -29.947 -3.147 29.815 1.00 78.50 188 ASP A CA 1
ATOM 1515 C C . ASP A 1 188 ? -29.250 -2.297 28.735 1.00 78.50 188 ASP A C 1
ATOM 1517 O O . ASP A 1 188 ? -28.951 -2.768 27.635 1.00 78.50 188 ASP A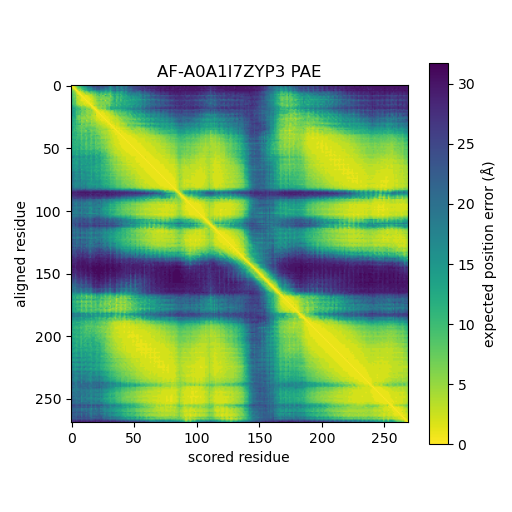 O 1
ATOM 1521 N N . PHE A 1 189 ? -28.964 -1.029 29.057 1.00 81.62 189 PHE A N 1
ATOM 1522 C CA . PHE A 1 189 ? -28.256 -0.126 28.153 1.00 81.62 189 PHE A CA 1
ATOM 1523 C C . PHE A 1 189 ? -26.824 -0.597 27.899 1.00 81.62 189 PHE A C 1
ATOM 1525 O O . PHE A 1 189 ? -26.403 -0.678 26.743 1.00 81.62 189 PHE A O 1
ATOM 1532 N N . PHE A 1 190 ? -26.062 -0.888 28.958 1.00 75.75 190 PHE A N 1
ATOM 1533 C CA . PHE A 1 190 ? -24.661 -1.276 28.811 1.00 75.75 190 PHE A CA 1
ATOM 1534 C C . PHE A 1 190 ? -24.509 -2.630 28.124 1.00 75.75 190 PHE A C 1
ATOM 1536 O O . PHE A 1 190 ? -23.626 -2.755 27.280 1.00 75.75 190 PHE A O 1
ATOM 1543 N N . GLU A 1 191 ? -25.375 -3.603 28.409 1.00 78.38 191 GLU A N 1
ATOM 1544 C CA . GLU A 1 191 ? -25.367 -4.905 27.739 1.00 78.38 191 GLU A CA 1
ATOM 1545 C C . GLU A 1 191 ? -25.624 -4.754 26.232 1.00 78.38 191 GLU A C 1
ATOM 1547 O O . GLU A 1 191 ? -24.829 -5.224 25.411 1.00 78.38 191 GLU A O 1
ATOM 1552 N N . ALA A 1 192 ? -26.671 -4.014 25.852 1.00 80.94 192 ALA A N 1
ATOM 1553 C CA . ALA A 1 192 ? -26.983 -3.758 24.448 1.00 80.94 192 ALA A CA 1
ATOM 1554 C C . ALA A 1 192 ? -25.867 -2.968 23.742 1.00 80.94 192 ALA A C 1
ATOM 1556 O O . ALA A 1 192 ? -25.467 -3.313 22.627 1.00 80.94 192 ALA A O 1
ATOM 1557 N N . ALA A 1 193 ? -25.329 -1.929 24.389 1.00 79.00 193 ALA A N 1
ATOM 1558 C CA . ALA A 1 193 ? -24.270 -1.096 23.828 1.00 79.00 193 ALA A CA 1
ATOM 1559 C C . ALA A 1 193 ? -22.946 -1.859 23.671 1.00 79.00 193 ALA A C 1
ATOM 1561 O O . ALA A 1 193 ? -22.285 -1.723 22.640 1.00 79.00 193 ALA A O 1
ATOM 1562 N N . LEU A 1 194 ? -22.564 -2.673 24.662 1.00 80.19 194 LEU A N 1
ATOM 1563 C CA . LEU A 1 194 ? -21.381 -3.532 24.597 1.00 80.19 194 LEU A CA 1
ATOM 1564 C C . LEU A 1 194 ? -21.530 -4.584 23.505 1.00 80.19 194 LEU A C 1
ATOM 1566 O O . LEU A 1 194 ? -20.623 -4.726 22.693 1.00 80.19 194 LEU A O 1
ATOM 1570 N N . SER A 1 195 ? -22.678 -5.261 23.435 1.00 79.25 195 SER A N 1
ATOM 1571 C CA . SER A 1 195 ? -22.958 -6.264 22.403 1.00 79.25 195 SER A CA 1
ATOM 1572 C C . SER A 1 195 ? -22.885 -5.663 20.994 1.00 79.25 195 SER A C 1
ATOM 1574 O O . SER A 1 195 ? -22.159 -6.163 20.130 1.00 79.25 195 SER A O 1
ATOM 1576 N N . ALA A 1 196 ? -23.534 -4.514 20.775 1.00 80.69 196 ALA A N 1
ATOM 1577 C CA . ALA A 1 196 ? -23.485 -3.808 19.497 1.00 80.69 196 ALA A CA 1
ATOM 1578 C C . ALA A 1 196 ? -22.062 -3.350 19.135 1.00 80.69 196 ALA A C 1
ATOM 1580 O O . ALA A 1 196 ? -21.624 -3.516 17.994 1.00 80.69 196 ALA A O 1
ATOM 1581 N N . LYS A 1 197 ? -21.310 -2.799 20.099 1.00 83.62 197 LYS A N 1
ATOM 1582 C CA . LYS A 1 197 ? -19.925 -2.369 19.860 1.00 83.62 197 LYS A CA 1
ATOM 1583 C C . LYS A 1 197 ? -18.956 -3.525 19.676 1.00 83.62 197 LYS A C 1
ATOM 1585 O O . LYS A 1 197 ? -17.999 -3.365 18.923 1.00 83.62 197 LYS A O 1
ATOM 1590 N N . GLN A 1 198 ? -19.202 -4.674 20.295 1.00 84.81 198 GLN A N 1
ATOM 1591 C CA . GLN A 1 198 ? -18.406 -5.876 20.077 1.00 84.81 198 GLN A CA 1
ATOM 1592 C C . GLN A 1 198 ? -18.604 -6.394 18.654 1.00 84.81 198 GLN A C 1
ATOM 1594 O O . GLN A 1 198 ? -17.620 -6.632 17.961 1.00 84.81 198 GLN A O 1
ATOM 1599 N N . ALA A 1 199 ? -19.848 -6.446 18.173 1.00 86.62 199 ALA A N 1
ATOM 1600 C CA . ALA A 1 199 ? -20.134 -6.818 16.790 1.00 86.62 199 ALA A CA 1
ATOM 1601 C C . ALA A 1 199 ? -19.449 -5.875 15.777 1.00 86.62 199 ALA A C 1
ATOM 1603 O O . ALA A 1 199 ? -18.854 -6.333 14.800 1.00 86.62 199 ALA A O 1
ATOM 1604 N N . GLU A 1 200 ? -19.469 -4.560 16.026 1.00 89.06 200 GLU A N 1
ATOM 1605 C CA . GLU A 1 200 ? -18.749 -3.578 15.200 1.00 89.06 200 GLU A CA 1
ATOM 1606 C C . GLU A 1 200 ? -17.227 -3.798 15.251 1.00 89.06 200 GLU A C 1
ATOM 1608 O O . GLU A 1 200 ? -16.560 -3.810 14.212 1.00 89.06 200 GLU A O 1
ATOM 1613 N N . TYR A 1 201 ? -16.669 -4.011 16.446 1.00 85.94 201 TYR A N 1
ATOM 1614 C CA . TYR A 1 201 ? -15.250 -4.303 16.631 1.00 85.94 201 TYR A CA 1
ATOM 1615 C C . TYR A 1 201 ? -14.817 -5.554 15.858 1.00 85.94 201 TYR A C 1
ATOM 1617 O O . TYR A 1 201 ? -13.791 -5.525 15.170 1.00 85.94 201 TYR A O 1
ATOM 1625 N N . ASP A 1 202 ? -15.599 -6.629 15.934 1.00 83.81 202 ASP A N 1
ATOM 1626 C CA . ASP A 1 202 ? -15.317 -7.902 15.270 1.00 83.81 202 ASP A CA 1
ATOM 1627 C C . ASP A 1 202 ? -15.371 -7.753 13.745 1.00 83.81 202 ASP A C 1
ATOM 1629 O O . ASP A 1 202 ? -14.479 -8.232 13.035 1.00 83.81 202 ASP A O 1
ATOM 1633 N N . GLN A 1 203 ? -16.354 -7.007 13.229 1.00 95.62 203 GLN A N 1
ATOM 1634 C CA . GLN A 1 203 ? -16.462 -6.697 11.803 1.00 95.62 203 GLN A CA 1
ATOM 1635 C C . GLN A 1 203 ? -15.247 -5.903 11.304 1.00 95.62 203 GLN A C 1
ATOM 1637 O O . GLN A 1 203 ? -14.635 -6.252 10.290 1.00 95.62 203 GLN A O 1
ATOM 1642 N N . VAL A 1 204 ? -14.870 -4.836 12.015 1.00 88.62 204 VAL A N 1
ATOM 1643 C CA . VAL A 1 204 ? -13.726 -3.992 11.641 1.00 88.62 204 VAL A CA 1
ATOM 1644 C C . VAL A 1 204 ? -12.414 -4.774 11.748 1.00 88.62 204 VAL A C 1
ATOM 1646 O O . VAL A 1 204 ? -11.532 -4.616 10.904 1.00 88.62 204 VAL A O 1
ATOM 1649 N N . THR 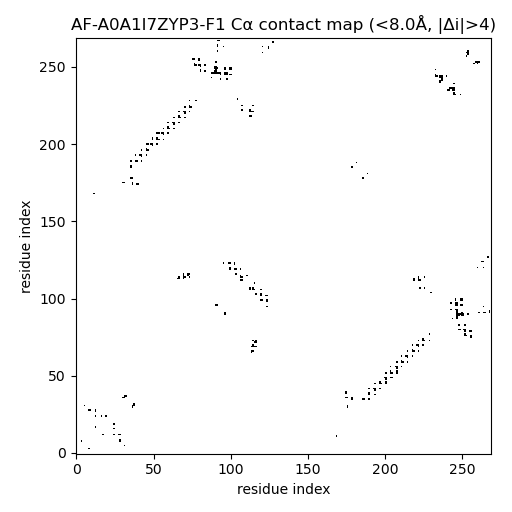A 1 205 ? -12.278 -5.642 12.749 1.00 87.06 205 THR A N 1
ATOM 1650 C CA . THR A 1 205 ? -11.094 -6.492 12.933 1.00 87.06 205 THR A CA 1
ATOM 1651 C C . THR A 1 205 ? -10.975 -7.535 11.825 1.00 87.06 205 THR A C 1
ATOM 1653 O O . THR A 1 205 ? -9.890 -7.709 11.269 1.00 87.06 205 THR A O 1
ATOM 1656 N N . THR A 1 206 ? -12.084 -8.168 11.439 1.00 95.12 206 THR A N 1
ATOM 1657 C CA . THR A 1 206 ? -12.132 -9.106 10.307 1.00 95.12 206 THR A CA 1
ATOM 1658 C C . THR A 1 206 ? -11.690 -8.416 9.021 1.00 95.12 206 THR A C 1
ATOM 1660 O O . THR A 1 206 ? -10.739 -8.859 8.377 1.00 95.12 206 THR A O 1
ATOM 1663 N N . ARG A 1 207 ? -12.278 -7.254 8.714 1.00 96.75 207 ARG A N 1
ATOM 1664 C CA . ARG A 1 207 ? -11.887 -6.442 7.556 1.00 96.75 207 ARG A CA 1
ATOM 1665 C C . ARG A 1 207 ? -10.410 -6.040 7.595 1.00 96.75 207 ARG A C 1
ATOM 1667 O O . ARG A 1 207 ? -9.738 -6.066 6.567 1.00 96.75 207 ARG A O 1
ATOM 1674 N N . LEU A 1 208 ? -9.884 -5.653 8.758 1.00 93.12 208 LEU A N 1
ATOM 1675 C CA . LEU A 1 208 ? -8.470 -5.302 8.900 1.00 93.12 208 LEU A CA 1
ATOM 1676 C C . LEU A 1 208 ? -7.564 -6.492 8.559 1.00 93.12 208 LEU A C 1
ATOM 1678 O O . LEU A 1 208 ? -6.573 -6.316 7.853 1.00 93.12 208 LEU A O 1
ATOM 1682 N N . ASN A 1 209 ? -7.910 -7.692 9.025 1.00 93.38 209 ASN A N 1
ATOM 1683 C CA . ASN A 1 209 ? -7.149 -8.907 8.743 1.00 93.38 209 ASN A CA 1
ATOM 1684 C C . ASN A 1 209 ? -7.170 -9.265 7.250 1.00 93.38 209 ASN A C 1
ATOM 1686 O O . ASN A 1 209 ? -6.125 -9.600 6.693 1.00 93.38 209 ASN A O 1
ATOM 1690 N N . GLU A 1 210 ? -8.319 -9.126 6.585 1.00 97.88 210 GLU A N 1
ATOM 1691 C CA . GLU A 1 210 ? -8.439 -9.305 5.131 1.00 97.88 210 GLU A CA 1
ATOM 1692 C C . GLU A 1 210 ? -7.550 -8.319 4.362 1.00 97.88 210 GLU A C 1
ATOM 1694 O O . GLU A 1 210 ? -6.805 -8.714 3.465 1.00 97.88 210 GLU A O 1
ATOM 1699 N N . LEU A 1 211 ? -7.566 -7.039 4.750 1.00 96.56 211 LEU A N 1
ATOM 1700 C CA . LEU A 1 211 ? -6.720 -6.013 4.138 1.00 96.56 211 LEU A CA 1
ATOM 1701 C C . LEU A 1 211 ? -5.226 -6.291 4.368 1.00 96.56 211 LEU A C 1
ATOM 1703 O O . LEU A 1 211 ? -4.421 -6.112 3.458 1.00 96.56 211 LEU A O 1
ATOM 1707 N N . ILE A 1 212 ? -4.834 -6.761 5.554 1.00 94.44 212 ILE A N 1
ATOM 1708 C CA . ILE A 1 212 ? -3.445 -7.160 5.830 1.00 94.44 212 ILE A CA 1
ATOM 1709 C C . ILE A 1 212 ? -3.032 -8.328 4.926 1.00 94.44 212 ILE A C 1
ATOM 1711 O O . ILE A 1 212 ? -1.944 -8.299 4.347 1.00 94.44 212 ILE A O 1
ATOM 1715 N N . ALA A 1 213 ? -3.887 -9.344 4.785 1.00 96.56 213 ALA A N 1
ATOM 1716 C CA . ALA A 1 213 ? -3.611 -10.498 3.935 1.00 96.56 213 ALA A CA 1
ATOM 1717 C C . ALA A 1 213 ? -3.474 -10.098 2.454 1.00 96.56 213 ALA A C 1
ATOM 1719 O O . ALA A 1 213 ? -2.536 -10.535 1.782 1.00 96.56 213 ALA A O 1
ATOM 1720 N N . GLU A 1 214 ? -4.355 -9.222 1.964 1.00 97.19 214 GLU A N 1
ATOM 1721 C CA . GLU A 1 214 ? -4.304 -8.682 0.602 1.00 97.19 214 GLU A CA 1
ATOM 1722 C C . GLU A 1 214 ? -3.054 -7.819 0.372 1.00 97.19 214 GLU A C 1
ATOM 1724 O O . GLU A 1 214 ? -2.369 -7.985 -0.637 1.00 97.19 214 GLU A O 1
ATOM 1729 N N . ASP A 1 215 ? -2.695 -6.945 1.319 1.00 94.12 215 ASP A N 1
ATOM 1730 C CA . ASP A 1 215 ? -1.462 -6.154 1.247 1.00 94.12 215 ASP A CA 1
ATOM 1731 C C . ASP A 1 215 ? -0.231 -7.062 1.147 1.00 94.12 215 ASP A C 1
ATOM 1733 O O . ASP A 1 215 ? 0.632 -6.842 0.296 1.00 94.12 215 ASP A O 1
ATOM 1737 N N . GLN A 1 216 ? -0.160 -8.116 1.965 1.00 93.62 216 GLN A N 1
ATOM 1738 C CA . GLN A 1 216 ? 0.928 -9.094 1.920 1.00 93.62 216 GLN A CA 1
ATOM 1739 C C . GLN A 1 216 ? 0.963 -9.873 0.601 1.00 93.62 216 GLN A C 1
ATOM 1741 O O . GLN A 1 216 ? 2.048 -10.095 0.057 1.00 93.62 216 GLN A O 1
ATOM 1746 N N . ARG A 1 217 ? -0.199 -10.287 0.077 1.00 96.19 217 ARG A N 1
ATOM 1747 C CA . ARG A 1 217 ? -0.310 -10.953 -1.229 1.00 96.19 217 ARG A CA 1
ATOM 1748 C C . ARG A 1 217 ? 0.239 -10.057 -2.336 1.00 96.19 217 ARG A C 1
ATOM 1750 O O . ARG A 1 217 ? 1.147 -10.478 -3.050 1.00 96.19 217 ARG A O 1
ATOM 1757 N N . LEU A 1 218 ? -0.229 -8.811 -2.410 1.00 95.19 218 LEU A N 1
ATOM 1758 C CA . LEU A 1 218 ? 0.238 -7.828 -3.390 1.00 95.19 218 LEU A CA 1
ATOM 1759 C C . LEU A 1 218 ? 1.728 -7.515 -3.237 1.00 95.19 218 LEU A C 1
ATOM 1761 O O . LEU A 1 218 ? 2.419 -7.356 -4.236 1.00 95.19 218 LEU A O 1
ATOM 1765 N N . GLY A 1 219 ? 2.249 -7.468 -2.007 1.00 92.25 219 GLY A N 1
ATOM 1766 C CA . GLY A 1 219 ? 3.684 -7.305 -1.761 1.00 92.25 219 GLY A CA 1
ATOM 1767 C C . GLY A 1 219 ? 4.519 -8.434 -2.376 1.00 92.25 219 GLY A C 1
ATOM 1768 O O . GLY A 1 219 ? 5.535 -8.170 -3.019 1.00 92.25 219 GLY A O 1
ATOM 1769 N N . ARG A 1 220 ? 4.064 -9.690 -2.248 1.00 93.00 220 ARG A N 1
ATOM 1770 C CA . ARG A 1 220 ? 4.717 -10.845 -2.889 1.00 93.00 220 ARG A CA 1
ATOM 1771 C C . ARG A 1 220 ? 4.629 -10.782 -4.414 1.00 93.00 220 ARG A C 1
ATOM 1773 O O . ARG A 1 220 ? 5.626 -11.048 -5.079 1.00 93.00 220 ARG A O 1
ATOM 1780 N N . GLU A 1 221 ? 3.470 -10.416 -4.958 1.00 95.06 221 GLU A N 1
ATOM 1781 C CA . GLU A 1 221 ? 3.262 -10.287 -6.409 1.00 95.06 221 GLU A CA 1
ATOM 1782 C C . GLU A 1 221 ? 4.130 -9.186 -7.019 1.00 95.06 221 GLU A C 1
ATOM 1784 O O . GLU A 1 221 ? 4.804 -9.419 -8.020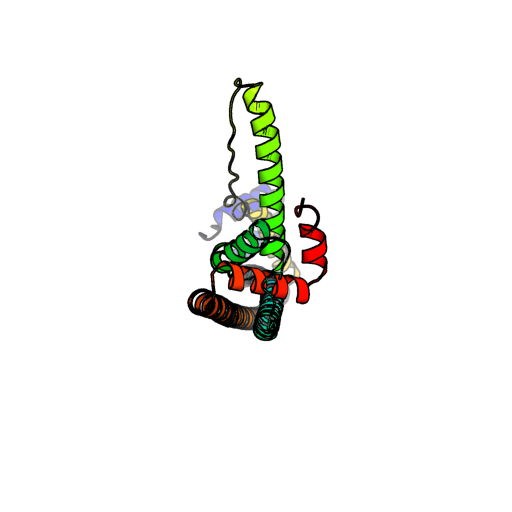 1.00 95.06 221 GLU A O 1
ATOM 1789 N N . LEU A 1 222 ? 4.199 -8.023 -6.370 1.00 93.19 222 LEU A N 1
ATOM 1790 C CA . LEU A 1 222 ? 5.076 -6.924 -6.765 1.00 93.19 222 LEU A CA 1
ATOM 1791 C C . LEU A 1 222 ? 6.543 -7.341 -6.787 1.00 93.19 222 LEU A C 1
ATOM 1793 O O . LEU A 1 222 ? 7.239 -7.102 -7.774 1.00 93.19 222 LEU A O 1
ATOM 1797 N N . HIS A 1 223 ? 7.007 -7.999 -5.724 1.00 91.81 223 HIS A N 1
ATOM 1798 C CA . HIS A 1 223 ? 8.380 -8.483 -5.656 1.00 91.81 223 HIS A CA 1
ATOM 1799 C C . HIS A 1 223 ? 8.677 -9.510 -6.757 1.00 91.81 223 HIS A C 1
ATOM 1801 O O . HIS A 1 223 ? 9.709 -9.429 -7.426 1.00 91.81 223 HIS A O 1
ATOM 1807 N N . ALA A 1 224 ? 7.762 -10.455 -6.988 1.00 93.56 224 ALA A N 1
ATOM 1808 C CA . ALA A 1 224 ? 7.898 -11.442 -8.052 1.00 93.56 224 ALA A CA 1
ATOM 1809 C C . ALA A 1 224 ? 7.967 -10.774 -9.434 1.00 93.56 224 ALA A C 1
ATOM 1811 O O . ALA A 1 224 ? 8.848 -11.113 -10.226 1.00 93.56 224 ALA A O 1
ATOM 1812 N N . LYS A 1 225 ? 7.106 -9.783 -9.699 1.00 94.88 225 LYS A N 1
ATOM 1813 C CA . LYS A 1 225 ? 7.064 -9.068 -10.981 1.00 94.88 225 LYS A CA 1
ATOM 1814 C C . LYS A 1 225 ? 8.288 -8.186 -11.211 1.00 94.88 225 LYS A C 1
ATOM 1816 O O . LYS A 1 225 ? 8.839 -8.152 -12.315 1.00 94.88 225 LYS A O 1
ATOM 1821 N N . HIS A 1 226 ? 8.764 -7.508 -10.168 1.00 93.81 226 HIS A N 1
ATOM 1822 C CA . HIS A 1 226 ? 10.019 -6.758 -10.222 1.00 93.81 226 HIS A CA 1
ATOM 1823 C C . HIS A 1 226 ? 11.201 -7.685 -10.513 1.00 93.81 226 HIS A C 1
ATOM 1825 O O . HIS A 1 226 ? 11.978 -7.411 -11.428 1.00 93.81 226 HIS A O 1
ATOM 1831 N N . LYS A 1 227 ? 11.287 -8.826 -9.818 1.00 93.06 227 LYS A N 1
ATOM 1832 C CA . LYS A 1 227 ? 12.322 -9.842 -10.047 1.00 93.06 227 LYS A CA 1
ATOM 1833 C C . LYS A 1 227 ? 12.263 -10.419 -11.460 1.00 93.06 227 LYS A C 1
ATOM 1835 O O . LYS A 1 227 ? 13.306 -10.586 -12.084 1.00 93.06 227 LYS A O 1
ATOM 1840 N N . GLU A 1 228 ? 11.071 -10.702 -11.980 1.00 95.44 228 GLU A N 1
ATOM 1841 C CA . GLU A 1 228 ? 10.868 -11.150 -13.362 1.00 95.44 228 GLU A CA 1
ATOM 1842 C C . GLU A 1 228 ? 11.424 -10.122 -14.357 1.00 95.44 228 GLU A C 1
ATOM 1844 O O . GLU A 1 228 ? 12.252 -10.460 -15.206 1.00 95.44 228 GLU A O 1
ATOM 1849 N N . THR A 1 229 ? 11.045 -8.853 -14.193 1.00 93.56 229 THR A N 1
ATOM 1850 C CA . THR A 1 229 ? 11.505 -7.750 -15.048 1.00 93.56 229 THR A CA 1
ATOM 1851 C C . THR A 1 229 ? 13.022 -7.585 -14.969 1.00 93.56 229 THR A C 1
ATOM 1853 O O . THR A 1 229 ? 13.707 -7.523 -15.991 1.00 93.56 229 THR A O 1
ATOM 1856 N N . HIS A 1 230 ? 13.579 -7.600 -13.757 1.00 92.31 230 HIS A N 1
ATOM 1857 C CA . HIS A 1 230 ? 15.016 -7.499 -13.524 1.00 92.31 230 HIS A CA 1
ATOM 1858 C C . HIS A 1 230 ? 15.794 -8.677 -14.137 1.00 92.31 230 HIS A C 1
ATOM 1860 O O . HIS A 1 230 ? 16.829 -8.481 -14.776 1.00 92.31 230 HIS A O 1
ATOM 1866 N N . ASN A 1 231 ? 15.290 -9.906 -14.005 1.00 93.44 231 ASN A N 1
ATOM 1867 C CA . ASN A 1 231 ? 15.889 -11.087 -14.626 1.00 93.44 231 ASN A CA 1
ATOM 1868 C C . ASN A 1 231 ? 15.846 -10.999 -16.152 1.00 93.44 231 ASN A C 1
ATOM 1870 O O . ASN A 1 231 ? 16.832 -11.321 -16.815 1.00 93.44 231 ASN A O 1
ATOM 1874 N N . ARG A 1 232 ? 14.734 -10.522 -16.720 1.00 93.44 232 ARG A N 1
ATOM 1875 C CA . ARG A 1 232 ? 14.606 -10.325 -18.165 1.00 93.44 232 ARG A CA 1
ATOM 1876 C C . ARG A 1 232 ? 15.618 -9.303 -18.684 1.00 93.44 232 ARG A C 1
ATOM 1878 O O . ARG A 1 232 ? 16.262 -9.558 -19.703 1.00 93.44 232 ARG A O 1
ATOM 1885 N N . MET A 1 233 ? 15.831 -8.208 -17.952 1.00 92.50 233 MET A N 1
ATOM 1886 C CA . MET A 1 233 ? 16.913 -7.264 -18.241 1.00 92.50 233 MET A CA 1
ATOM 1887 C C . MET A 1 233 ? 18.283 -7.942 -18.171 1.00 92.50 233 MET A C 1
ATOM 1889 O O . MET A 1 233 ? 19.084 -7.776 -19.084 1.00 92.50 233 MET A O 1
ATOM 1893 N N . HIS A 1 234 ? 18.554 -8.732 -17.126 1.00 91.94 234 HIS A N 1
ATOM 1894 C CA . HIS A 1 234 ? 19.827 -9.441 -16.976 1.00 91.94 234 HIS A CA 1
ATOM 1895 C C . HIS A 1 234 ? 20.107 -10.389 -18.152 1.00 91.94 234 HIS A C 1
ATOM 1897 O O . HIS A 1 234 ? 21.206 -10.369 -18.698 1.00 91.94 234 HIS A O 1
ATOM 1903 N N . VAL A 1 235 ? 19.114 -11.170 -18.589 1.00 93.12 235 VAL A N 1
ATOM 1904 C CA . VAL A 1 235 ? 19.225 -12.033 -19.780 1.00 93.12 235 VAL A CA 1
ATOM 1905 C C . VAL A 1 235 ? 19.562 -11.212 -21.025 1.00 93.12 235 VAL A C 1
ATOM 1907 O O . VAL A 1 235 ? 20.393 -11.614 -21.833 1.00 93.12 235 VAL A O 1
ATOM 1910 N N . LEU A 1 236 ? 18.962 -10.033 -21.184 1.00 90.81 236 LEU A N 1
ATOM 1911 C CA . LEU A 1 236 ? 19.269 -9.186 -22.330 1.00 90.81 236 LEU A CA 1
ATOM 1912 C C . LEU A 1 236 ? 20.691 -8.604 -22.263 1.00 90.81 236 LEU A C 1
ATOM 1914 O O . LEU A 1 236 ? 21.363 -8.510 -23.291 1.00 90.81 236 LEU A O 1
ATOM 1918 N N . ARG A 1 237 ? 21.174 -8.269 -21.059 1.00 91.81 237 ARG A N 1
ATOM 1919 C CA . ARG A 1 237 ? 22.558 -7.820 -20.837 1.00 91.81 237 ARG A CA 1
ATOM 1920 C C . ARG A 1 237 ? 23.576 -8.889 -21.226 1.00 91.81 237 ARG A C 1
ATOM 1922 O O . ARG A 1 237 ? 24.616 -8.530 -21.769 1.00 91.81 237 ARG A O 1
ATOM 1929 N N . THR A 1 238 ? 23.287 -10.166 -20.961 1.00 91.00 238 THR A N 1
ATOM 1930 C CA . THR A 1 238 ? 24.180 -11.280 -21.320 1.00 91.00 238 THR A CA 1
ATOM 1931 C C . THR A 1 238 ? 24.117 -11.638 -22.804 1.00 91.00 238 THR A C 1
ATOM 1933 O O . THR A 1 238 ? 25.134 -12.013 -23.373 1.00 91.00 238 THR A O 1
ATOM 1936 N N . GLN A 1 239 ? 22.949 -11.516 -23.442 1.00 90.00 239 GLN A N 1
ATOM 1937 C CA . GLN A 1 239 ? 22.767 -11.841 -24.864 1.00 90.00 239 GLN A CA 1
ATOM 1938 C C . GLN A 1 239 ? 23.268 -10.755 -25.825 1.00 90.00 239 GLN A C 1
ATOM 1940 O O . GLN A 1 239 ? 23.606 -11.058 -26.968 1.00 90.00 239 GLN A O 1
ATOM 1945 N N . LYS A 1 240 ? 23.240 -9.487 -25.403 1.00 88.50 240 LYS A N 1
ATOM 1946 C CA . LYS A 1 240 ? 23.616 -8.332 -26.228 1.00 88.50 240 LYS A CA 1
ATOM 1947 C C . LYS A 1 240 ? 24.711 -7.534 -25.526 1.00 88.50 240 LYS A C 1
ATOM 1949 O O . LYS A 1 240 ? 25.877 -7.901 -25.576 1.00 88.50 240 LYS A O 1
ATOM 1954 N N . SER A 1 241 ? 24.342 -6.448 -24.860 1.00 89.75 241 SER A N 1
ATOM 1955 C CA . SER A 1 241 ? 25.253 -5.648 -24.052 1.00 89.75 241 SER A CA 1
ATOM 1956 C C . SER A 1 241 ? 24.495 -5.015 -22.895 1.00 89.75 241 SER A C 1
ATOM 1958 O O . SER A 1 241 ? 23.265 -4.889 -22.919 1.00 89.75 241 SER A O 1
ATOM 1960 N N . ARG A 1 242 ? 25.238 -4.572 -21.876 1.00 90.50 242 ARG A N 1
ATOM 1961 C CA . ARG A 1 242 ? 24.659 -3.811 -20.766 1.00 90.50 242 ARG A CA 1
ATOM 1962 C C . ARG A 1 242 ? 23.915 -2.572 -21.260 1.00 90.50 242 ARG A C 1
ATOM 1964 O O . ARG A 1 242 ? 22.758 -2.378 -20.902 1.00 90.50 242 ARG A O 1
ATOM 1971 N N . GLN A 1 243 ? 24.573 -1.795 -22.117 1.00 90.62 243 GLN A N 1
ATOM 1972 C CA . GLN A 1 243 ? 24.037 -0.551 -22.656 1.00 90.62 243 GLN A CA 1
ATOM 1973 C C . GLN A 1 243 ? 22.754 -0.779 -23.459 1.00 90.62 243 GLN A C 1
ATOM 1975 O O . GLN A 1 243 ? 21.807 -0.009 -23.343 1.00 90.62 243 GLN A O 1
ATOM 1980 N N . TYR A 1 244 ? 22.690 -1.870 -24.223 1.00 90.25 244 TYR A N 1
ATOM 1981 C CA . TYR A 1 244 ? 21.498 -2.223 -24.986 1.00 90.25 244 TYR A CA 1
ATOM 1982 C C . TYR A 1 244 ? 20.283 -2.467 -24.077 1.00 90.25 244 TYR A C 1
ATOM 1984 O O . TYR A 1 244 ? 19.194 -1.954 -24.336 1.00 90.25 244 TYR A O 1
ATOM 1992 N N . ALA A 1 245 ? 20.465 -3.205 -22.976 1.00 91.00 245 ALA A N 1
ATOM 1993 C CA . ALA A 1 245 ? 19.387 -3.434 -22.015 1.00 91.00 245 ALA A CA 1
ATOM 1994 C C . ALA A 1 245 ? 18.968 -2.149 -21.287 1.00 91.00 245 ALA A C 1
ATOM 1996 O O . ALA A 1 245 ? 17.774 -1.931 -21.074 1.00 91.00 245 ALA A O 1
ATOM 1997 N N . ASP A 1 246 ? 19.935 -1.296 -20.941 1.00 92.81 246 ASP A N 1
ATOM 1998 C CA . ASP A 1 246 ? 19.679 -0.035 -20.247 1.00 92.81 246 ASP A CA 1
ATOM 1999 C C . ASP A 1 246 ? 18.925 0.961 -21.159 1.00 92.81 246 ASP A C 1
ATOM 2001 O O . ASP A 1 246 ? 17.968 1.605 -20.724 1.00 92.81 246 ASP A O 1
ATOM 2005 N N . ASN A 1 247 ? 19.269 1.016 -22.453 1.00 92.56 247 ASN A N 1
ATOM 2006 C CA . ASN A 1 247 ? 18.555 1.802 -23.469 1.00 92.56 247 ASN A CA 1
ATOM 2007 C C . ASN A 1 247 ? 17.105 1.338 -23.632 1.00 92.56 247 ASN A C 1
ATOM 2009 O O . ASN A 1 247 ? 16.181 2.150 -23.689 1.00 92.56 247 ASN A O 1
ATOM 2013 N N . ARG A 1 248 ? 16.898 0.020 -23.665 1.00 92.25 248 ARG A N 1
ATOM 2014 C CA . ARG A 1 248 ? 15.576 -0.583 -23.836 1.00 92.25 248 ARG A CA 1
ATOM 2015 C C . ARG A 1 248 ? 14.675 -0.369 -22.620 1.00 92.25 248 ARG A C 1
ATOM 2017 O O . ARG A 1 248 ? 13.491 -0.095 -22.794 1.00 92.25 248 ARG A O 1
ATOM 2024 N N . LEU A 1 249 ? 15.218 -0.440 -21.400 1.00 93.31 249 LEU A N 1
ATOM 2025 C CA . LEU A 1 249 ? 14.462 -0.089 -20.193 1.00 93.31 249 LEU A CA 1
ATOM 2026 C C . LEU A 1 249 ? 14.063 1.389 -20.201 1.00 93.31 249 LEU A C 1
ATOM 2028 O O . LEU A 1 249 ? 12.913 1.707 -19.904 1.00 93.31 249 LEU A O 1
ATOM 2032 N N . ALA A 1 250 ? 14.995 2.286 -20.533 1.00 92.69 250 ALA A N 1
ATOM 2033 C CA . ALA A 1 250 ? 14.702 3.713 -20.607 1.00 92.69 250 ALA A CA 1
ATOM 2034 C C . ALA A 1 250 ? 13.584 3.996 -21.621 1.00 92.69 250 ALA A C 1
ATOM 2036 O O . ALA A 1 250 ? 12.632 4.706 -21.304 1.00 92.69 250 ALA A O 1
ATOM 2037 N N . GLU A 1 251 ? 13.645 3.380 -22.802 1.00 93.12 251 GLU A N 1
ATOM 2038 C CA . GLU A 1 251 ? 12.581 3.509 -23.797 1.00 93.12 251 GLU A CA 1
ATOM 2039 C C . GLU A 1 251 ? 11.252 2.929 -23.310 1.00 93.12 251 GLU A C 1
ATOM 2041 O O . GLU A 1 251 ? 10.222 3.571 -23.481 1.00 93.12 251 GLU A O 1
ATOM 2046 N N . ALA A 1 252 ? 11.253 1.774 -22.640 1.00 92.81 252 ALA A N 1
ATOM 2047 C CA . ALA A 1 252 ? 10.037 1.199 -22.069 1.00 92.81 252 ALA A CA 1
ATOM 2048 C C . ALA A 1 252 ? 9.391 2.138 -21.035 1.00 92.81 252 ALA A C 1
ATOM 2050 O O . ALA A 1 252 ? 8.176 2.341 -21.062 1.00 92.81 252 ALA A O 1
ATOM 2051 N N . LEU A 1 253 ? 10.199 2.776 -20.178 1.00 91.75 253 LEU A N 1
ATOM 2052 C CA . LEU A 1 253 ? 9.736 3.784 -19.218 1.00 91.75 253 LEU A CA 1
ATOM 2053 C C . LEU A 1 253 ? 9.141 5.014 -19.920 1.00 91.75 253 LEU A C 1
ATOM 2055 O O . LEU A 1 253 ? 8.092 5.505 -19.507 1.00 91.75 253 LEU A O 1
ATOM 2059 N N . PHE A 1 254 ? 9.776 5.500 -20.988 1.00 91.62 254 PHE A N 1
ATOM 2060 C CA . PHE A 1 254 ? 9.294 6.656 -21.751 1.00 91.62 254 PHE A CA 1
ATOM 2061 C C . PHE A 1 254 ? 8.061 6.344 -22.600 1.00 91.62 254 PHE A C 1
ATOM 2063 O O . PHE A 1 254 ? 7.193 7.197 -22.754 1.00 91.62 254 PHE A O 1
ATOM 2070 N N . ALA A 1 255 ? 7.951 5.124 -23.119 1.00 88.19 255 ALA A N 1
ATOM 2071 C CA . ALA A 1 255 ? 6.772 4.647 -23.829 1.00 88.19 255 ALA A CA 1
ATOM 2072 C C . ALA A 1 255 ? 5.599 4.392 -22.873 1.00 88.19 255 ALA A C 1
ATOM 2074 O O . ALA A 1 255 ? 4.442 4.444 -23.291 1.00 88.19 255 ALA A O 1
ATOM 2075 N N . PHE A 1 256 ? 5.877 4.066 -21.608 1.00 83.56 256 PHE A N 1
ATOM 2076 C CA . PHE A 1 256 ? 4.868 3.935 -20.562 1.00 83.56 256 PHE A CA 1
ATOM 2077 C C . PHE A 1 256 ? 4.328 5.299 -20.137 1.00 83.56 256 PHE A C 1
ATOM 2079 O O . PHE A 1 256 ? 3.115 5.497 -20.144 1.00 83.56 256 PHE A O 1
ATOM 2086 N N . ARG A 1 257 ? 5.221 6.249 -19.832 1.00 85.00 257 ARG A N 1
ATOM 2087 C CA . ARG A 1 257 ? 4.861 7.636 -19.520 1.00 85.00 257 ARG A CA 1
ATOM 2088 C C . ARG A 1 257 ? 5.755 8.626 -20.265 1.00 85.00 257 ARG A C 1
ATOM 2090 O O . ARG A 1 257 ? 6.884 8.880 -19.828 1.00 85.00 257 ARG A O 1
ATOM 2097 N N . PRO A 1 258 ? 5.253 9.228 -21.358 1.00 86.81 258 PRO A N 1
ATOM 2098 C CA . PRO A 1 258 ? 6.004 10.202 -22.144 1.00 86.81 258 PRO A CA 1
ATOM 2099 C C . PRO A 1 258 ? 6.496 11.399 -21.325 1.00 86.81 258 PRO A C 1
ATOM 2101 O O . PRO A 1 258 ? 7.579 11.920 -21.598 1.00 86.81 258 PRO A O 1
ATOM 2104 N N . GLU A 1 259 ? 5.772 11.797 -20.272 1.00 89.44 259 GLU A N 1
ATOM 2105 C CA . GLU A 1 259 ? 6.188 12.908 -19.399 1.00 89.44 259 GLU A CA 1
ATOM 2106 C C . GLU A 1 259 ? 7.560 12.668 -18.742 1.00 89.44 259 GLU A C 1
ATOM 2108 O O . GLU A 1 259 ? 8.323 13.613 -18.516 1.00 89.44 259 GLU A O 1
ATOM 2113 N N . PHE A 1 260 ? 7.915 11.406 -18.466 1.00 90.94 260 PHE A N 1
ATOM 2114 C CA . PHE A 1 260 ? 9.222 11.049 -17.907 1.00 90.94 260 PHE A CA 1
ATOM 2115 C C . PHE A 1 260 ? 10.364 11.411 -18.857 1.00 90.94 260 PHE A C 1
ATOM 2117 O O . PHE A 1 260 ? 11.429 11.846 -18.409 1.00 90.94 260 PHE A O 1
ATOM 2124 N N . ARG A 1 261 ? 10.130 11.294 -20.170 1.00 90.75 261 ARG A N 1
ATOM 2125 C CA . ARG A 1 261 ? 11.095 11.687 -21.199 1.00 90.75 261 ARG A CA 1
ATOM 2126 C C . ARG A 1 261 ? 11.303 13.191 -21.182 1.00 90.75 261 ARG A C 1
ATOM 2128 O O . ARG A 1 261 ? 12.439 13.637 -21.045 1.00 90.75 261 ARG A O 1
ATOM 2135 N N . THR A 1 262 ? 10.218 13.964 -21.248 1.00 88.81 262 THR A N 1
ATOM 2136 C CA . THR A 1 262 ? 10.260 15.435 -21.236 1.00 88.81 262 THR A CA 1
ATOM 2137 C C . THR A 1 262 ? 11.015 15.964 -20.018 1.00 88.81 262 THR A C 1
ATOM 2139 O O . THR A 1 262 ? 11.847 16.863 -20.140 1.00 88.81 262 THR A O 1
ATOM 2142 N N . ARG A 1 263 ? 10.787 15.360 -18.846 1.00 89.75 263 ARG A N 1
ATOM 2143 C CA . ARG A 1 263 ? 11.430 15.749 -17.587 1.00 89.75 263 ARG A CA 1
ATOM 2144 C C . ARG A 1 263 ? 12.949 15.575 -17.598 1.00 89.75 263 ARG A C 1
ATOM 2146 O O . ARG A 1 263 ? 13.671 16.439 -17.101 1.00 89.75 263 ARG A O 1
ATOM 2153 N N . LEU A 1 264 ? 13.441 14.472 -18.164 1.00 90.50 264 LEU A N 1
ATOM 2154 C CA . LEU A 1 264 ? 14.872 14.155 -18.194 1.00 90.50 264 LEU A CA 1
ATOM 2155 C C . LEU A 1 264 ? 15.596 14.721 -19.425 1.00 90.50 264 LEU A C 1
ATOM 2157 O O . LEU A 1 264 ? 16.812 14.897 -19.391 1.00 90.50 264 LEU A O 1
ATOM 2161 N N . GLN A 1 265 ? 14.870 15.069 -20.488 1.00 89.69 265 GLN A N 1
ATOM 2162 C CA . GLN A 1 265 ? 15.437 15.560 -21.747 1.00 89.69 265 GLN A CA 1
ATOM 2163 C C . GLN A 1 265 ? 16.248 16.855 -21.593 1.00 89.69 265 GLN A C 1
ATOM 2165 O O . GLN A 1 265 ? 17.186 17.081 -22.357 1.00 89.69 265 GLN A O 1
ATOM 2170 N N . ARG A 1 266 ? 15.949 17.683 -20.584 1.00 87.31 266 ARG A N 1
ATOM 2171 C CA . ARG A 1 266 ? 16.727 18.900 -20.288 1.00 87.31 266 ARG A CA 1
ATOM 2172 C C . ARG A 1 266 ? 18.193 18.628 -19.922 1.00 87.31 266 ARG A C 1
ATOM 2174 O O . ARG A 1 266 ? 19.025 19.494 -20.155 1.00 87.31 266 ARG A O 1
ATOM 2181 N N . PHE A 1 267 ? 18.504 17.426 -19.432 1.00 83.88 267 PHE A N 1
ATOM 2182 C CA . PHE A 1 267 ? 19.852 16.985 -19.047 1.00 83.88 267 PHE A CA 1
ATOM 2183 C C . PHE A 1 267 ? 20.596 16.258 -20.181 1.00 83.88 267 PHE A C 1
ATOM 2185 O O . PHE A 1 267 ? 21.581 15.566 -19.937 1.00 83.88 267 P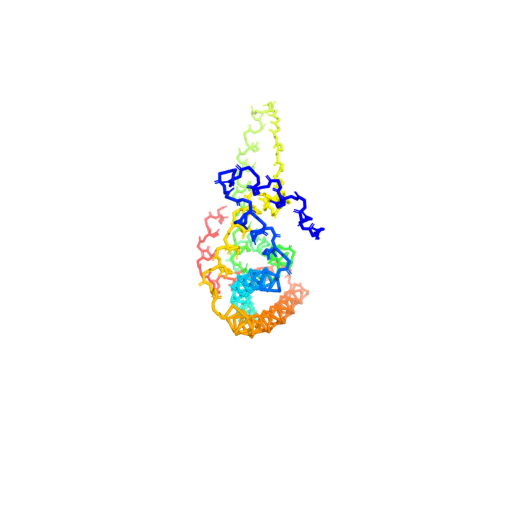HE A O 1
ATOM 2192 N N . LYS A 1 268 ? 20.092 16.333 -21.423 1.00 76.00 268 LYS A N 1
ATOM 2193 C CA . LYS A 1 268 ? 20.708 15.669 -22.583 1.00 76.00 268 LYS A CA 1
ATOM 2194 C C . LYS A 1 268 ? 21.976 16.382 -23.085 1.00 76.00 268 LYS A C 1
ATOM 2196 O O . LYS A 1 268 ? 22.722 15.762 -23.837 1.00 76.00 268 LYS A O 1
ATOM 2201 N N . ARG A 1 269 ? 22.153 17.661 -22.733 1.00 60.09 269 ARG A N 1
ATOM 2202 C CA . ARG A 1 269 ? 23.233 18.528 -23.227 1.00 60.09 269 ARG A CA 1
ATOM 2203 C C . ARG A 1 269 ? 24.596 18.129 -22.686 1.00 60.09 269 ARG A C 1
ATOM 2205 O O . ARG A 1 269 ? 24.650 17.709 -21.511 1.00 60.09 269 ARG A O 1
#

pLDDT: mean 77.08, std 17.29, range [27.44, 97.88]

Secondary structure (DSSP, 8-state):
-----HHHHHHHHHHH-TTS-HHHHHHHHHGGGSHHHHHHHHHHHHHHHHHHHHHHHHHHHHHHHHHHHHHHHHHHHHHHHHH----S--SS-HHHHHHHHHHHHHHHHHSTT---HHHHHHHHHHHHHHHHHHHHHHHHHTT--------------SSSSSGGGGSHHHHHHHHHHHHHHSTT-HHHHHHHHHHHHHHHHHHHHHHHHHHHHHHHHHHHHHHHHHHHHHHHHHHHHHHS-HHHHHHHHHHHHHHH-HHHHHHHHGGG-

Mean predicted aligned error: 12.47 Å

Organism: NCBI:txid37863

Sequence (269 aa):
MKEYESAKWASELERLFEGLTDESRRFLETIPEETEFGSSLDLCRLTIATSLNATKCGQYSERIAIRKKSLADLHDLLDKFNAIEGSEQLGLNDKINTLLSSRFAFLSNESQDSYQLESIVLSTEKNLISAEQREKDREKEVKEEDRSKHLRVPVQKIVRMLRVCRYGQTAMLYRVGVVLLLKDRPSDFFEAALSAKQAEYDQVTTRLNELIAEDQRLGRELHAKHKETHNRMHVLRTQKSRQYADNRLAEALFAFRPEFRTRLQRFKR